Protein AF-A0A6A4A7E2-F1 (afdb_monomer)

pLDDT: mean 86.27, std 14.68, range [27.61, 97.75]

Sequence (362 aa):
METPNEFFEDKDADGKIDVCGDICITIGLENLSDIEQSHVEHKVGKWISFNVNNPSGRYQLNMANSIDRRILMRILEVNKVERKMRQQLKLMDTSQYGLVAQPLQGGFRNMRLNHLPIMMGANWQFPRLGILEFDFVMTRRPYTICTALNDSAFEQFLKEFKQLQVTSEMKLVGLRSISTLYYFTCSQTQRIMEHFGTFERDPATGCLFRGEAFIVLFSRIVDEWNLSETLSLLDLTTKTQVLDRLGVLNCFHPLQQIESYRQLQLSAFDQRQMILILVKLAASGKAELTNAQLNGDVIESDVWKAWISDDKLPAQGVLSCSMRAIHGMQSEAQLPATSVRKKLIQSLLFKLEDKAHEQPLL

Solvent-accessible surface area (backbone atoms only — not comparable to full-atom values): 20410 Å² total; per-residue (Å²): 132,85,76,84,87,74,79,56,81,62,88,81,72,77,88,71,89,53,54,54,57,55,27,43,63,55,68,62,46,90,88,48,53,76,68,53,42,52,49,46,46,71,74,51,40,73,57,63,60,55,30,86,92,57,61,33,44,80,46,79,30,48,29,70,40,70,63,43,43,47,52,53,51,53,51,52,52,51,40,52,52,53,46,52,50,38,58,75,67,62,37,58,84,66,19,49,64,33,56,89,70,20,66,66,34,48,42,48,30,82,37,21,50,69,85,40,79,58,71,39,31,94,80,57,70,89,67,65,60,56,40,42,32,31,21,31,31,65,71,52,42,42,34,72,76,58,58,43,60,51,71,71,58,42,53,52,46,52,51,38,61,64,65,54,94,64,54,72,69,54,50,52,39,28,48,40,61,51,42,81,58,53,36,30,39,41,70,56,48,44,59,57,25,65,72,38,56,96,79,41,51,40,88,89,78,66,43,37,44,32,45,52,48,47,50,51,42,58,45,27,33,64,47,59,67,42,41,61,63,50,48,62,75,43,56,70,69,45,37,49,52,45,33,66,47,58,27,60,47,69,63,57,41,70,61,52,54,69,51,75,50,70,71,38,41,28,70,30,37,20,46,41,52,42,50,42,51,53,39,52,35,32,77,66,69,50,26,46,77,42,78,36,23,51,75,79,44,77,54,59,71,73,64,57,66,58,26,81,46,77,91,59,37,70,66,61,57,35,35,28,33,30,45,36,39,72,63,92,59,94,52,74,86,79,50,55,92,86,32,69,48,51,53,43,43,68,27,61,56,48,61,45,70,50,71,86,76,56,78,81,87,127

Organism: NCBI:txid53985

Structure (mmCIF, N/CA/C/O backbone):
data_AF-A0A6A4A7E2-F1
#
_entry.id   AF-A0A6A4A7E2-F1
#
loop_
_atom_site.group_PDB
_atom_site.id
_atom_site.type_symbol
_atom_site.label_atom_id
_atom_site.label_alt_id
_atom_site.label_comp_id
_atom_site.label_asym_id
_atom_site.label_entity_id
_atom_site.label_seq_id
_atom_site.pdbx_PDB_ins_code
_atom_site.Cartn_x
_atom_site.Cartn_y
_atom_site.Cartn_z
_atom_site.occupancy
_atom_site.B_iso_or_equiv
_atom_site.auth_seq_id
_atom_site.auth_comp_id
_atom_site.auth_asym_id
_atom_site.auth_atom_id
_atom_site.pdbx_PDB_model_num
ATOM 1 N N . MET A 1 1 ? -10.585 30.655 -12.704 1.00 36.31 1 MET A N 1
ATOM 2 C CA . MET A 1 1 ? -10.992 29.319 -12.234 1.00 36.31 1 MET A CA 1
ATOM 3 C C . MET A 1 1 ? -11.038 29.420 -10.733 1.00 36.31 1 MET A C 1
ATOM 5 O O . MET A 1 1 ? -10.004 29.701 -10.140 1.00 36.31 1 MET A O 1
ATOM 9 N N . GLU A 1 2 ? -12.236 29.368 -10.167 1.00 27.61 2 GLU A N 1
ATOM 10 C CA . GLU A 1 2 ? -12.434 29.408 -8.720 1.00 27.61 2 GLU A CA 1
ATOM 11 C C . GLU A 1 2 ? -11.792 28.160 -8.104 1.00 27.61 2 GLU A C 1
ATOM 13 O O . GLU A 1 2 ? -11.976 27.047 -8.596 1.00 27.61 2 GLU A O 1
ATOM 18 N N . THR A 1 3 ? -10.963 28.367 -7.085 1.00 27.81 3 THR A N 1
ATOM 19 C CA . THR A 1 3 ? -10.424 27.311 -6.225 1.00 27.81 3 THR A CA 1
ATOM 20 C C . THR A 1 3 ? -11.587 26.546 -5.591 1.00 27.81 3 THR A C 1
ATOM 22 O O . THR A 1 3 ? -12.482 27.201 -5.054 1.00 27.81 3 THR A O 1
ATOM 25 N N . PRO A 1 4 ? -11.612 25.200 -5.626 1.00 34.66 4 PRO A N 1
ATOM 26 C CA . PRO A 1 4 ? -12.643 24.440 -4.931 1.00 34.66 4 PRO A CA 1
ATOM 27 C C . PRO A 1 4 ? -12.586 24.781 -3.438 1.00 34.66 4 PRO A C 1
ATOM 29 O O . PRO A 1 4 ? -11.530 24.677 -2.818 1.00 34.66 4 PRO A O 1
ATOM 32 N N . ASN A 1 5 ? -13.710 25.235 -2.888 1.00 35.78 5 ASN A N 1
ATOM 33 C CA . ASN A 1 5 ? -13.828 25.761 -1.525 1.00 35.78 5 ASN A CA 1
ATOM 34 C C . ASN A 1 5 ? -14.033 24.675 -0.454 1.00 35.78 5 ASN A C 1
ATOM 36 O O . ASN A 1 5 ? -14.318 25.003 0.693 1.00 35.78 5 ASN A O 1
ATOM 40 N N . GLU A 1 6 ? -13.894 23.395 -0.789 1.00 37.47 6 GLU A N 1
ATOM 41 C CA . GLU A 1 6 ? -14.074 22.309 0.179 1.00 37.47 6 GLU A CA 1
ATOM 42 C C . GLU A 1 6 ? -12.711 21.749 0.588 1.00 37.47 6 GLU A C 1
ATOM 44 O O . GLU A 1 6 ? -12.159 20.844 -0.035 1.00 37.47 6 GLU A O 1
ATOM 49 N N . PHE A 1 7 ? -12.147 22.369 1.628 1.00 48.81 7 PHE A N 1
ATOM 50 C CA . PHE A 1 7 ? -10.837 22.038 2.188 1.00 48.81 7 PHE A CA 1
ATOM 51 C C . PHE A 1 7 ? -10.871 20.766 3.054 1.00 48.81 7 PHE A C 1
ATOM 53 O O . PHE A 1 7 ? -9.900 20.017 3.035 1.00 48.81 7 PHE A O 1
ATOM 60 N N . PHE A 1 8 ? -11.977 20.499 3.762 1.00 48.47 8 PHE A N 1
ATOM 61 C CA . PHE A 1 8 ? -12.241 19.308 4.588 1.00 48.47 8 PHE A CA 1
ATOM 62 C C . PHE A 1 8 ? -13.760 19.075 4.671 1.00 48.47 8 PHE A C 1
ATOM 64 O O . PHE A 1 8 ? -14.532 20.005 4.445 1.00 48.47 8 PHE A O 1
ATOM 71 N N . GLU A 1 9 ? -14.202 17.849 4.977 1.00 41.75 9 GLU A N 1
ATOM 72 C CA . GLU A 1 9 ? -15.615 17.561 5.281 1.00 41.75 9 GLU A CA 1
ATOM 73 C C . GLU A 1 9 ? -15.891 18.053 6.713 1.00 41.75 9 GLU A C 1
ATOM 75 O O . GLU A 1 9 ? -15.855 17.289 7.675 1.00 41.75 9 GLU A O 1
ATOM 80 N N . ASP A 1 10 ? -16.044 19.372 6.839 1.00 45.28 10 ASP A N 1
ATOM 81 C CA . ASP A 1 10 ? -16.339 20.072 8.085 1.00 45.28 10 ASP A CA 1
ATOM 82 C C . ASP A 1 10 ? -17.765 19.716 8.536 1.00 45.28 10 ASP A C 1
ATOM 84 O O . ASP A 1 10 ? -18.756 20.135 7.932 1.00 45.28 10 ASP A O 1
ATOM 88 N N . LYS A 1 11 ? -17.870 18.852 9.553 1.00 41.56 11 LYS A N 1
ATOM 89 C CA . LYS A 1 11 ? -19.155 18.309 10.015 1.00 41.56 11 LYS A CA 1
ATOM 90 C C . LYS A 1 11 ? -20.025 19.345 10.724 1.00 41.56 11 LYS A C 1
ATOM 92 O O . LYS A 1 11 ? -21.236 19.126 10.788 1.00 41.56 11 LYS A O 1
ATOM 97 N N . ASP A 1 12 ? -19.448 20.422 11.254 1.00 44.16 12 ASP A N 1
ATOM 98 C CA . ASP A 1 12 ? -20.178 21.466 11.984 1.00 44.16 12 ASP A CA 1
ATOM 99 C C . ASP A 1 12 ? -20.050 22.871 11.365 1.00 44.16 12 ASP A C 1
ATOM 101 O O . ASP A 1 12 ? -20.728 23.798 11.817 1.00 44.16 12 ASP A O 1
ATOM 105 N N . ALA A 1 13 ? -19.304 22.994 10.262 1.00 45.91 13 ALA A N 1
ATOM 106 C CA . ALA A 1 13 ? -19.104 24.217 9.486 1.00 45.91 13 ALA A CA 1
ATOM 107 C C . ALA A 1 13 ? -18.419 25.345 10.283 1.00 45.91 13 ALA A C 1
ATOM 109 O O . ALA A 1 13 ? -18.571 26.524 9.941 1.00 45.91 13 ALA A O 1
ATOM 110 N N . ASP A 1 14 ? -17.699 25.010 11.360 1.00 55.16 14 ASP A N 1
ATOM 111 C CA . ASP A 1 14 ? -17.043 25.984 12.232 1.00 55.16 14 ASP A CA 1
ATOM 112 C C . ASP A 1 14 ? -15.591 26.304 11.813 1.00 55.16 14 ASP A C 1
ATOM 114 O O . ASP A 1 14 ? -14.978 27.249 12.332 1.00 55.16 14 ASP A O 1
ATOM 118 N N . GLY A 1 15 ? -15.064 25.569 10.829 1.00 55.88 15 GLY A N 1
ATOM 119 C CA . GLY A 1 15 ? -13.734 25.733 10.257 1.00 55.88 15 GLY A CA 1
ATOM 120 C C . GLY A 1 15 ? -12.589 25.323 11.185 1.00 55.88 15 GLY A C 1
ATOM 121 O O . GLY A 1 15 ? -11.435 25.665 10.893 1.00 55.88 15 GLY A O 1
ATOM 122 N N . LYS A 1 16 ? -12.865 24.639 12.302 1.00 60.16 16 LYS A N 1
ATOM 123 C CA . LYS A 1 16 ? -11.852 24.182 13.255 1.00 60.16 16 LYS A CA 1
ATOM 124 C C . LYS A 1 16 ? -11.588 22.692 13.113 1.00 60.16 16 LYS A C 1
ATOM 126 O O . LYS A 1 16 ? -12.441 21.876 12.798 1.00 60.16 16 LYS A O 1
ATOM 131 N N . ILE A 1 17 ? -10.333 22.352 13.360 1.00 66.44 17 ILE A N 1
ATOM 132 C CA . ILE A 1 17 ? -9.898 20.974 13.530 1.00 66.44 17 ILE A CA 1
ATOM 133 C C . ILE A 1 17 ? -10.084 20.646 15.009 1.00 66.44 17 ILE A C 1
ATOM 135 O O . ILE A 1 17 ? -9.535 21.366 15.839 1.00 66.44 17 ILE A O 1
ATOM 139 N N . ASP A 1 18 ? -10.843 19.594 15.310 1.00 68.69 18 ASP A N 1
ATOM 140 C CA . ASP A 1 18 ? -10.983 19.024 16.654 1.00 68.69 18 ASP A CA 1
ATOM 141 C C . ASP A 1 18 ? -10.620 17.533 16.616 1.00 68.69 18 ASP A C 1
ATOM 143 O O . ASP A 1 18 ? -11.460 16.640 16.707 1.00 68.69 18 ASP A O 1
ATO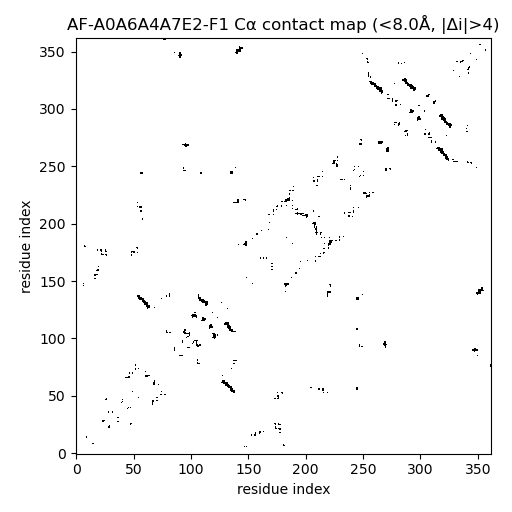M 147 N N . VAL A 1 19 ? -9.328 17.249 16.447 1.00 69.81 19 VAL A N 1
ATOM 148 C CA . VAL A 1 19 ? -8.773 15.887 16.445 1.00 69.81 19 VAL A CA 1
ATOM 149 C C . VAL A 1 19 ? -9.066 15.187 17.761 1.00 69.81 19 VAL A C 1
ATOM 151 O O . VAL A 1 19 ? -9.341 13.988 17.763 1.00 69.81 19 VAL A O 1
ATOM 154 N N . CYS A 1 20 ? -8.975 15.913 18.877 1.00 60.62 20 CYS A N 1
ATOM 155 C CA . CYS A 1 20 ? -9.269 15.362 20.192 1.00 60.62 20 CYS A CA 1
ATOM 156 C C . CYS A 1 20 ? -10.731 14.929 20.275 1.00 60.62 20 CYS A C 1
ATOM 158 O O . CYS A 1 20 ? -10.979 13.759 20.542 1.00 60.62 20 CYS A O 1
ATOM 160 N N . GLY A 1 21 ? -11.680 15.815 19.975 1.00 56.66 21 GLY A N 1
ATOM 161 C CA . GLY A 1 21 ? -13.102 15.489 19.948 1.00 56.66 21 GLY A CA 1
ATOM 162 C C . GLY A 1 21 ? -13.431 14.384 18.949 1.00 56.66 21 GLY A C 1
ATOM 163 O O . GLY A 1 21 ? -14.075 13.407 19.322 1.00 56.66 21 GLY A O 1
ATOM 164 N N . ASP A 1 22 ? -12.924 14.455 17.717 1.00 64.75 22 ASP A N 1
ATOM 165 C CA . ASP A 1 22 ? -13.156 13.439 16.685 1.00 64.75 22 ASP A CA 1
ATOM 166 C C . ASP A 1 22 ? -12.670 12.051 17.129 1.00 64.75 22 ASP A C 1
ATOM 168 O O . ASP A 1 22 ? -13.374 11.044 16.976 1.00 64.75 22 ASP A O 1
ATOM 172 N N . ILE A 1 23 ? -11.463 11.978 17.701 1.00 62.75 23 ILE A N 1
ATOM 173 C CA . ILE A 1 23 ? -10.889 10.726 18.197 1.00 62.75 23 ILE A CA 1
ATOM 174 C C . ILE A 1 23 ? -11.638 10.255 19.436 1.00 62.75 23 ILE A C 1
ATOM 176 O O . ILE A 1 23 ? -11.975 9.079 19.510 1.00 62.75 23 ILE A O 1
ATOM 180 N N . CYS A 1 24 ? -11.943 11.130 20.385 1.00 58.31 24 CYS A N 1
ATOM 181 C CA . CYS A 1 24 ? -12.582 10.759 21.641 1.00 58.31 24 CYS A CA 1
ATOM 182 C C . CYS A 1 24 ? -14.049 10.357 21.468 1.00 58.31 24 CYS A C 1
ATOM 184 O O . CYS A 1 24 ? -14.486 9.389 22.091 1.00 58.31 24 CYS A O 1
ATOM 186 N N . ILE A 1 25 ? -14.784 11.004 20.559 1.00 55.91 25 ILE A N 1
ATOM 187 C CA . ILE A 1 25 ? -16.126 10.586 20.133 1.00 55.91 25 ILE A CA 1
ATOM 188 C C . ILE A 1 25 ? -16.056 9.221 19.449 1.00 55.91 25 ILE A C 1
ATOM 190 O O . ILE A 1 25 ? -16.883 8.354 19.730 1.00 55.91 25 ILE A O 1
ATOM 194 N N . THR A 1 26 ? -15.070 9.003 18.571 1.00 56.75 26 THR A N 1
ATOM 195 C CA . THR A 1 26 ? -14.990 7.741 17.822 1.00 56.75 26 THR A CA 1
ATOM 196 C C . THR A 1 26 ? -14.454 6.580 18.663 1.00 56.75 26 THR A C 1
ATOM 198 O O . THR A 1 26 ? -14.861 5.439 18.463 1.00 56.75 26 THR A O 1
ATOM 201 N N . ILE A 1 27 ? -13.567 6.854 19.619 1.00 60.22 27 ILE A N 1
ATOM 202 C CA . ILE A 1 27 ? -13.060 5.866 20.576 1.00 60.22 27 ILE A CA 1
ATOM 203 C C . ILE A 1 27 ? -14.083 5.640 21.699 1.00 60.22 27 ILE A C 1
ATOM 205 O O . ILE A 1 27 ? -14.169 4.531 22.208 1.00 60.22 27 ILE A O 1
ATOM 209 N N . GLY A 1 28 ? -14.943 6.615 22.006 1.00 54.03 28 GLY A N 1
ATOM 210 C CA . GLY A 1 28 ? -16.162 6.427 22.796 1.00 54.03 28 GLY A CA 1
ATOM 211 C C . GLY A 1 28 ? -15.953 6.207 24.296 1.00 54.03 28 GLY A C 1
ATOM 212 O O . GLY A 1 28 ? -16.839 5.649 24.939 1.00 54.03 28 GLY A O 1
ATOM 213 N N . LEU A 1 29 ? -14.812 6.612 24.869 1.00 52.81 29 LEU A N 1
ATOM 214 C CA . LEU A 1 29 ? -14.444 6.229 26.243 1.00 52.81 29 LEU A CA 1
ATOM 215 C C . LEU A 1 29 ? -14.349 7.382 27.252 1.00 52.81 29 LEU A C 1
ATOM 217 O O . LEU A 1 29 ? -14.290 7.109 28.445 1.00 52.81 29 LEU A O 1
ATOM 221 N N . GLU A 1 30 ? -14.386 8.654 26.848 1.00 45.84 30 GLU A N 1
ATOM 222 C CA . GLU A 1 30 ? -14.070 9.753 27.787 1.00 45.84 30 GLU A CA 1
ATOM 223 C C . GLU A 1 30 ? -15.051 9.914 28.961 1.00 45.84 30 GLU A C 1
ATOM 225 O O . GLU A 1 30 ? -14.671 10.462 29.991 1.00 45.84 30 GLU A O 1
ATOM 230 N N . ASN A 1 31 ? -16.281 9.400 28.847 1.00 54.28 31 ASN A N 1
ATOM 231 C CA . ASN A 1 31 ? -17.311 9.523 29.889 1.00 54.28 31 ASN A CA 1
ATOM 232 C C . ASN A 1 31 ? -17.805 8.182 30.448 1.00 54.28 31 ASN A C 1
ATOM 234 O O . ASN A 1 31 ? -18.751 8.162 31.234 1.00 54.28 31 ASN A O 1
ATOM 238 N N . LEU A 1 32 ? -17.209 7.064 30.029 1.00 58.12 32 LEU A N 1
ATOM 239 C CA . LEU A 1 32 ? -17.588 5.740 30.514 1.00 58.12 32 LEU A CA 1
ATOM 240 C C . LEU A 1 32 ? -16.660 5.326 31.655 1.00 58.12 32 LEU A C 1
ATOM 242 O O . LEU A 1 32 ? -15.444 5.482 31.552 1.00 58.12 32 LEU A O 1
ATOM 246 N N . SER A 1 33 ? -17.226 4.760 32.720 1.00 61.69 33 SER A N 1
ATOM 247 C CA . SER A 1 33 ? -16.435 4.084 33.752 1.00 61.69 33 SER A CA 1
ATOM 248 C C . SER A 1 33 ? -15.706 2.867 33.171 1.00 61.69 33 SER A C 1
ATOM 250 O O . SER A 1 33 ? -16.177 2.275 32.202 1.00 61.69 33 SER A O 1
ATOM 252 N N . ASP A 1 34 ? -14.610 2.424 33.794 1.00 54.12 34 ASP A N 1
ATOM 253 C CA . ASP A 1 34 ? -13.833 1.249 33.349 1.00 54.12 34 ASP A CA 1
ATOM 254 C C . ASP A 1 34 ? -14.709 0.000 33.104 1.00 54.12 34 ASP A C 1
ATOM 256 O O . ASP A 1 34 ? -14.454 -0.804 32.207 1.00 54.12 34 ASP A O 1
ATOM 260 N N . ILE A 1 35 ? -15.789 -0.152 33.879 1.00 61.38 35 ILE A N 1
ATOM 261 C CA . ILE A 1 35 ? -16.753 -1.254 33.755 1.00 61.38 35 ILE A CA 1
ATOM 262 C C . ILE A 1 35 ? -17.612 -1.104 32.493 1.00 61.38 35 ILE A C 1
ATOM 264 O O . ILE A 1 35 ? -17.866 -2.085 31.793 1.00 61.38 35 ILE A O 1
ATOM 268 N N . GLU A 1 36 ? -18.067 0.108 32.186 1.00 59.22 36 GLU A N 1
ATOM 269 C CA . GLU A 1 36 ? -18.865 0.399 30.993 1.00 59.22 36 GLU A CA 1
ATOM 270 C C . GLU A 1 36 ? -18.011 0.357 29.727 1.00 59.22 36 GLU A C 1
ATOM 272 O O . GLU A 1 36 ? -18.458 -0.201 28.726 1.00 59.22 36 GLU A O 1
ATOM 277 N N . GLN A 1 37 ? -16.773 0.854 29.793 1.00 57.59 37 GLN A N 1
ATOM 278 C CA . GLN A 1 37 ? -15.776 0.696 28.736 1.00 57.59 37 GLN A CA 1
ATOM 279 C C . GLN A 1 37 ? -15.550 -0.786 28.445 1.00 57.59 37 GLN A C 1
ATOM 281 O O . GLN A 1 37 ? -15.751 -1.223 27.316 1.00 57.59 37 GLN A O 1
ATOM 286 N N . SER A 1 38 ? -15.279 -1.594 29.475 1.00 51.59 38 SER A N 1
ATOM 287 C CA . SER A 1 38 ? -15.114 -3.042 29.327 1.00 51.59 38 SER A CA 1
ATOM 288 C C . SER A 1 38 ? -16.376 -3.721 28.775 1.00 51.59 38 SER A C 1
ATOM 290 O O . SER A 1 38 ? -16.291 -4.629 27.950 1.00 51.59 38 SER A O 1
ATOM 292 N N . HIS A 1 39 ? -17.573 -3.264 29.159 1.00 59.22 39 HIS A N 1
ATOM 293 C CA . HIS A 1 39 ? -18.835 -3.785 28.630 1.00 59.22 39 HIS A CA 1
ATOM 294 C C . HIS A 1 39 ? -19.048 -3.441 27.147 1.00 59.22 39 HIS A C 1
ATOM 296 O O . HIS A 1 39 ? -19.522 -4.282 26.376 1.00 59.22 39 HIS A O 1
ATOM 302 N N . VAL A 1 40 ? -18.704 -2.218 26.741 1.00 60.12 40 VAL A N 1
ATOM 303 C CA . VAL A 1 40 ? -18.767 -1.735 25.356 1.00 60.12 40 VAL A CA 1
ATOM 304 C C . VAL A 1 40 ? -17.703 -2.426 24.502 1.00 60.12 40 VAL A C 1
ATOM 306 O O . VAL A 1 40 ? -18.028 -2.956 23.443 1.00 60.12 40 VAL A O 1
ATOM 309 N N . GLU A 1 41 ? -16.473 -2.558 24.983 1.00 58.06 41 GLU A N 1
ATOM 310 C CA . GLU A 1 41 ? -15.424 -3.354 24.340 1.00 58.06 41 GLU A CA 1
ATOM 311 C C . GLU A 1 41 ? -15.828 -4.829 24.215 1.00 58.06 41 GLU A C 1
ATOM 313 O O . GLU A 1 41 ? -15.620 -5.449 23.176 1.00 58.06 41 GLU A O 1
ATOM 318 N N . HIS A 1 42 ? -16.499 -5.401 25.215 1.00 57.97 42 HIS A N 1
ATOM 319 C CA . HIS A 1 42 ? -16.976 -6.782 25.148 1.00 57.97 42 HIS A CA 1
ATOM 320 C C . HIS A 1 42 ? -18.147 -6.966 24.161 1.00 57.97 42 HIS A C 1
ATOM 322 O O . HIS A 1 42 ? -18.278 -8.026 23.542 1.00 57.97 42 HIS A O 1
ATOM 328 N N . LYS A 1 43 ? -19.026 -5.965 24.001 1.00 58.41 43 LYS A N 1
ATOM 329 C CA . LYS A 1 43 ? -20.197 -6.041 23.102 1.00 58.41 43 LYS A CA 1
ATOM 330 C C . LYS A 1 43 ? -19.916 -5.608 21.665 1.00 58.41 43 LYS A C 1
ATOM 332 O O . LYS A 1 43 ? -20.471 -6.199 20.740 1.00 58.41 43 LYS A O 1
ATOM 337 N N . VAL A 1 44 ? -19.116 -4.565 21.484 1.00 58.59 44 VAL A N 1
ATOM 338 C CA . VAL A 1 44 ? -18.879 -3.881 20.205 1.00 58.59 44 VAL A CA 1
ATOM 339 C C . VAL A 1 44 ? -17.455 -4.171 19.701 1.00 58.59 44 VAL A C 1
ATOM 341 O O . VAL A 1 44 ? -17.249 -4.317 18.498 1.00 58.59 44 VAL A O 1
ATOM 344 N N . GLY A 1 45 ? -16.494 -4.398 20.603 1.00 66.75 45 GLY A N 1
ATOM 345 C CA . GLY A 1 45 ? -15.169 -4.957 20.310 1.00 66.75 45 GLY A CA 1
ATOM 346 C C . GLY A 1 45 ? -14.441 -4.281 19.156 1.00 66.75 45 GLY A C 1
ATOM 347 O O . GLY A 1 45 ? -14.421 -3.058 19.035 1.00 66.75 45 GLY A O 1
ATOM 348 N N . LYS A 1 46 ? -13.878 -5.098 18.259 1.00 70.69 46 LYS A N 1
ATOM 349 C CA . LYS A 1 46 ? -13.132 -4.647 17.069 1.00 70.69 46 LYS A CA 1
ATOM 350 C C . LYS A 1 46 ? -13.939 -3.759 16.118 1.00 70.69 46 LYS A C 1
ATOM 352 O O . LYS A 1 46 ? -13.361 -3.178 15.209 1.00 70.69 46 LYS A O 1
ATOM 357 N N . TRP A 1 47 ? -15.259 -3.667 16.280 1.00 72.56 47 TRP A N 1
ATOM 358 C CA . TRP A 1 47 ? -16.078 -2.781 15.458 1.00 72.56 47 TRP A CA 1
ATOM 359 C C . TRP A 1 47 ? -15.797 -1.304 15.741 1.00 72.56 47 TRP A C 1
ATOM 361 O O . TRP A 1 47 ? -15.856 -0.505 14.816 1.00 72.56 47 TRP A O 1
ATOM 371 N N . ILE A 1 48 ? -15.448 -0.944 16.982 1.00 67.62 48 ILE A N 1
ATOM 372 C CA . ILE A 1 48 ? -15.153 0.450 17.363 1.00 67.62 48 ILE A CA 1
ATOM 373 C C . ILE A 1 48 ? -13.918 0.967 16.615 1.00 67.62 48 ILE A C 1
ATOM 375 O O . ILE A 1 48 ? -13.884 2.108 16.170 1.00 67.62 48 ILE A O 1
ATOM 379 N N . SER A 1 49 ? -12.916 0.108 16.422 1.00 69.81 49 SER A N 1
ATOM 380 C CA . SER A 1 49 ? -11.682 0.448 15.710 1.00 69.81 49 SER A CA 1
ATOM 381 C C . SER A 1 49 ? -11.748 0.201 14.197 1.00 69.81 49 SER A C 1
ATOM 383 O O . SER A 1 49 ? -10.780 0.484 13.483 1.00 69.81 49 SER A O 1
ATOM 385 N N . PHE A 1 50 ? -12.867 -0.328 13.687 1.00 81.62 50 PHE A N 1
ATOM 386 C CA . PHE A 1 50 ? -13.040 -0.638 12.272 1.00 81.62 50 PHE A CA 1
ATOM 387 C C . PHE A 1 50 ? -13.581 0.567 11.499 1.00 81.62 50 PHE A C 1
ATOM 389 O O . PHE A 1 50 ? -14.753 0.925 11.602 1.00 81.62 50 PHE A O 1
ATOM 396 N N . ASN A 1 51 ? -12.740 1.140 10.638 1.00 86.56 51 ASN A N 1
ATOM 397 C CA . ASN A 1 51 ? -13.157 2.152 9.676 1.00 86.56 51 ASN A CA 1
ATOM 398 C C . ASN A 1 51 ? -13.422 1.500 8.311 1.00 86.56 51 ASN A C 1
ATOM 400 O O . ASN A 1 51 ? -12.493 1.167 7.579 1.00 86.56 51 ASN A O 1
ATOM 404 N N . VAL A 1 52 ? -14.696 1.340 7.942 1.00 87.31 52 VAL A N 1
ATOM 405 C CA . VAL A 1 52 ? -15.085 0.748 6.647 1.00 87.31 52 VAL A CA 1
ATOM 406 C C . VAL A 1 52 ? -14.636 1.582 5.441 1.00 87.31 52 VAL A C 1
ATOM 408 O O . VAL A 1 52 ? -14.396 1.026 4.373 1.00 87.31 52 VAL A O 1
ATOM 411 N N . ASN A 1 53 ? -14.488 2.896 5.620 1.00 86.19 53 ASN A N 1
ATOM 412 C CA . ASN A 1 53 ? -14.072 3.832 4.576 1.00 86.19 53 ASN A CA 1
ATOM 413 C C . ASN A 1 53 ? -12.541 3.934 4.461 1.00 86.19 53 ASN A C 1
ATOM 415 O O . ASN A 1 53 ? -12.031 4.463 3.477 1.00 86.19 53 ASN A O 1
ATOM 419 N N . ASN A 1 54 ? -11.803 3.404 5.441 1.00 90.12 54 ASN A N 1
ATOM 420 C CA . ASN A 1 54 ? -10.367 3.167 5.343 1.00 90.12 54 ASN A CA 1
ATOM 421 C C . ASN A 1 54 ? -9.986 1.831 6.007 1.00 90.12 54 ASN A C 1
ATOM 423 O O . ASN A 1 54 ? -9.405 1.809 7.096 1.00 90.12 54 ASN A O 1
ATOM 427 N N . PRO A 1 55 ? -10.306 0.697 5.359 1.00 93.12 55 PRO A N 1
ATOM 428 C CA . PRO A 1 55 ? -10.119 -0.624 5.942 1.00 93.12 55 PRO A CA 1
ATOM 429 C C . PRO A 1 55 ? -8.681 -1.143 5.788 1.00 93.12 55 PRO A C 1
ATOM 431 O O . PRO A 1 55 ? -8.443 -2.323 6.035 1.00 93.12 55 PRO A O 1
ATOM 434 N N . SER A 1 56 ? -7.718 -0.322 5.357 1.00 94.19 56 SER A N 1
ATOM 435 C CA . SER A 1 56 ? -6.331 -0.765 5.193 1.00 94.19 56 SER A CA 1
ATOM 436 C C . SER A 1 56 ? -5.707 -1.147 6.539 1.00 94.19 56 SER A C 1
ATOM 438 O O . SER A 1 56 ? -5.740 -0.374 7.500 1.00 94.19 56 SER A O 1
ATOM 440 N N . GLY A 1 57 ? -5.119 -2.340 6.620 1.00 92.50 57 GLY A N 1
ATOM 441 C CA . GLY A 1 57 ? -4.506 -2.830 7.853 1.00 92.50 57 GLY A CA 1
ATOM 442 C C . GLY A 1 57 ? -4.463 -4.349 7.975 1.00 92.50 57 GLY A C 1
ATOM 443 O O . GLY A 1 57 ? -4.857 -5.082 7.067 1.00 92.50 57 GLY A O 1
ATOM 444 N N . ARG A 1 58 ? -3.966 -4.810 9.129 1.00 92.50 58 ARG A N 1
ATOM 445 C CA . ARG A 1 58 ? -3.932 -6.228 9.503 1.00 92.50 58 ARG A CA 1
ATOM 446 C C . ARG A 1 58 ? -5.218 -6.588 10.235 1.00 92.50 58 ARG A C 1
ATOM 448 O O . ARG A 1 58 ? -5.661 -5.855 11.113 1.00 92.50 58 ARG A O 1
ATOM 455 N N . TYR A 1 59 ? -5.757 -7.758 9.924 1.00 92.62 59 TYR A N 1
ATOM 456 C CA . TYR A 1 59 ? -6.926 -8.326 10.574 1.00 92.62 59 TYR A CA 1
ATOM 457 C C . TYR A 1 59 ? -6.612 -9.725 11.087 1.00 92.62 59 TYR A C 1
ATOM 459 O O . TYR A 1 59 ? -6.017 -10.542 10.388 1.00 92.62 59 TYR A O 1
ATOM 467 N N . GLN A 1 60 ? -7.065 -10.002 12.306 1.00 92.81 60 GLN A N 1
ATOM 468 C CA . GLN A 1 60 ? -7.107 -11.332 12.903 1.00 92.81 60 GLN A CA 1
ATOM 469 C C . GLN A 1 60 ? -8.517 -11.531 13.452 1.00 92.81 60 GLN A C 1
ATOM 471 O O . GLN A 1 60 ? -8.862 -11.006 14.508 1.00 92.81 60 GLN A O 1
ATOM 476 N N . LEU A 1 61 ? -9.362 -12.228 12.701 1.00 92.38 61 LEU A N 1
ATOM 477 C CA . LEU A 1 61 ? -10.795 -12.349 12.946 1.00 92.38 61 LEU A CA 1
ATOM 478 C C . LEU A 1 61 ? -11.125 -13.746 13.469 1.00 92.38 61 LEU A C 1
ATOM 480 O O . LEU A 1 61 ? -10.826 -14.752 12.827 1.00 92.38 61 LEU A O 1
ATOM 484 N N . ASN A 1 62 ? -11.764 -13.816 14.632 1.00 92.12 62 ASN A N 1
ATOM 485 C CA . ASN A 1 62 ? -12.338 -15.048 15.142 1.00 92.12 62 ASN A CA 1
ATOM 486 C C . ASN A 1 62 ? -13.678 -15.290 14.447 1.00 92.12 62 ASN A C 1
ATOM 488 O O . ASN A 1 62 ? -14.688 -14.666 14.767 1.00 92.12 62 ASN A O 1
ATOM 492 N N . MET A 1 63 ? -13.706 -16.247 13.527 1.00 93.94 63 MET A N 1
ATOM 493 C CA . MET A 1 63 ? -14.873 -16.501 12.687 1.00 93.94 63 MET A CA 1
ATOM 494 C C . MET A 1 63 ? -16.071 -17.069 13.459 1.00 93.94 63 MET A C 1
ATOM 496 O O . MET A 1 63 ? -17.190 -17.031 12.941 1.00 93.94 63 MET A O 1
ATOM 500 N N . ALA A 1 64 ? -15.881 -17.522 14.706 1.00 91.75 64 ALA A N 1
ATOM 501 C CA . ALA A 1 64 ? -16.977 -17.878 15.606 1.00 91.75 64 ALA A CA 1
ATOM 502 C C . ALA A 1 64 ? -17.729 -16.642 16.148 1.00 91.75 64 ALA A C 1
ATOM 504 O O . ALA A 1 64 ? -18.922 -16.737 16.451 1.00 91.75 64 ALA A O 1
ATOM 505 N N . ASN A 1 65 ? -17.093 -15.466 16.186 1.00 86.69 65 ASN A N 1
ATOM 506 C CA . ASN A 1 65 ? -17.692 -14.208 16.634 1.00 86.69 65 ASN A CA 1
ATOM 507 C C . ASN A 1 65 ? -18.487 -13.524 15.497 1.00 86.69 65 ASN A C 1
ATOM 509 O O . ASN A 1 65 ? -18.025 -13.417 14.362 1.00 86.69 65 ASN A O 1
ATOM 513 N N . SER A 1 66 ? -19.711 -13.064 15.780 1.00 88.44 66 SER A N 1
ATOM 514 C CA . SER A 1 66 ? -20.583 -12.419 14.785 1.00 88.44 66 SER A CA 1
ATOM 515 C C . SER A 1 66 ? -20.106 -11.045 14.317 1.00 88.44 66 SER A C 1
ATOM 517 O O . SER A 1 66 ? -20.321 -10.713 13.152 1.00 88.44 66 SER A O 1
ATOM 519 N N . ILE A 1 67 ? -19.467 -10.264 15.188 1.00 85.56 67 ILE A N 1
ATOM 520 C CA . ILE A 1 67 ? -18.896 -8.953 14.859 1.00 85.56 67 ILE A CA 1
ATOM 521 C C . ILE A 1 67 ? -17.705 -9.126 13.920 1.00 85.56 67 ILE A C 1
ATOM 523 O O . ILE A 1 67 ? -17.669 -8.501 12.866 1.00 85.56 67 ILE A O 1
ATOM 527 N N . ASP A 1 68 ? -16.802 -10.057 14.221 1.00 88.06 68 ASP A N 1
ATOM 528 C CA . ASP A 1 68 ? -15.658 -10.362 13.355 1.00 88.06 68 ASP A CA 1
ATOM 529 C C . ASP A 1 68 ? -16.123 -10.838 11.965 1.00 88.06 68 ASP A C 1
ATOM 531 O O . ASP A 1 68 ? -15.613 -10.384 10.939 1.00 88.06 68 ASP A O 1
ATOM 535 N N . ARG A 1 69 ? -17.181 -11.664 11.898 1.00 92.31 69 ARG A N 1
ATOM 536 C CA . ARG A 1 69 ? -17.823 -12.007 10.615 1.00 92.31 69 ARG A CA 1
ATOM 537 C C . ARG A 1 69 ? -18.387 -10.781 9.895 1.00 92.31 69 ARG A C 1
ATOM 539 O O . ARG A 1 69 ? -18.278 -10.700 8.673 1.00 92.31 69 ARG A O 1
ATOM 546 N N . ARG A 1 70 ? -18.995 -9.837 10.619 1.00 90.25 70 ARG A N 1
ATOM 547 C CA . ARG A 1 70 ? -19.546 -8.602 10.040 1.00 90.25 70 ARG A CA 1
ATOM 548 C C . ARG A 1 70 ? -18.442 -7.700 9.482 1.00 90.25 70 ARG A C 1
ATOM 550 O O . ARG A 1 70 ? -18.632 -7.164 8.393 1.00 90.25 70 ARG A O 1
ATOM 557 N N . ILE A 1 71 ? -17.304 -7.586 10.169 1.00 90.31 71 ILE A N 1
ATOM 558 C CA . ILE A 1 71 ? -16.113 -6.869 9.682 1.00 90.31 71 ILE A CA 1
ATOM 559 C C . ILE A 1 71 ? -15.641 -7.486 8.363 1.00 90.31 71 ILE A C 1
ATOM 561 O O . ILE A 1 71 ? -15.529 -6.776 7.365 1.00 90.31 71 ILE A O 1
ATOM 565 N N . LEU A 1 72 ? -15.464 -8.814 8.312 1.00 94.25 72 LEU A N 1
ATOM 566 C CA . LEU A 1 72 ? -15.068 -9.496 7.076 1.00 94.25 72 LEU A CA 1
ATOM 567 C C . LEU A 1 72 ? -16.054 -9.231 5.930 1.00 94.25 72 LEU A C 1
ATOM 569 O O . LEU A 1 72 ? -15.625 -8.960 4.812 1.00 94.25 72 LEU A O 1
ATOM 573 N N . MET A 1 73 ? -17.363 -9.279 6.195 1.00 93.88 73 MET A N 1
ATOM 574 C CA . MET A 1 73 ? -18.383 -8.986 5.181 1.00 93.88 73 MET A CA 1
ATOM 575 C C . MET A 1 73 ? -18.247 -7.570 4.615 1.00 93.88 73 MET A C 1
ATOM 577 O O . MET A 1 73 ? -18.274 -7.409 3.397 1.00 93.88 73 MET A O 1
ATOM 581 N N . ARG A 1 74 ? -18.026 -6.561 5.468 1.00 93.88 74 ARG A N 1
ATOM 582 C CA . ARG A 1 74 ? -17.803 -5.181 5.010 1.00 93.88 74 ARG A CA 1
ATOM 583 C C . ARG A 1 74 ? -16.525 -5.048 4.177 1.00 93.88 74 ARG A C 1
ATOM 585 O O . ARG A 1 74 ? -16.545 -4.402 3.136 1.00 93.88 74 ARG A O 1
ATOM 592 N N . ILE A 1 75 ? -15.437 -5.714 4.564 1.00 95.12 75 ILE A N 1
ATOM 593 C CA . ILE A 1 75 ? -14.189 -5.705 3.780 1.00 95.12 75 ILE A CA 1
ATOM 594 C C . ILE A 1 75 ? -14.387 -6.395 2.420 1.00 95.12 75 ILE A C 1
ATOM 596 O O . ILE A 1 75 ? -13.908 -5.905 1.399 1.00 95.12 75 ILE A O 1
ATOM 600 N N . LEU A 1 76 ? -15.133 -7.504 2.366 1.00 94.75 76 LEU A N 1
ATOM 601 C CA . LEU A 1 76 ? -15.474 -8.179 1.108 1.00 94.75 76 LEU A CA 1
ATOM 602 C C . LEU A 1 76 ? -16.313 -7.289 0.179 1.00 94.75 76 LEU A C 1
ATOM 604 O O . LEU A 1 76 ? -16.099 -7.310 -1.035 1.00 94.75 76 LEU A O 1
ATOM 608 N N . GLU A 1 77 ? -17.244 -6.506 0.731 1.00 93.81 77 GLU A N 1
ATOM 609 C CA . GLU A 1 77 ? -18.030 -5.515 -0.015 1.00 93.81 77 GLU A CA 1
ATOM 610 C C . GLU A 1 77 ? -17.121 -4.438 -0.623 1.00 93.81 77 GLU A C 1
ATOM 612 O O . GLU A 1 77 ? -17.164 -4.231 -1.840 1.00 93.81 77 GLU A O 1
ATOM 617 N N . VAL A 1 78 ? -16.233 -3.837 0.180 1.00 93.25 78 VAL A N 1
ATOM 618 C CA . VAL A 1 78 ? -15.240 -2.853 -0.290 1.00 93.25 78 VAL A CA 1
ATOM 619 C C . VAL A 1 78 ? -14.357 -3.448 -1.390 1.00 93.25 78 VAL A C 1
ATOM 621 O O . VAL A 1 78 ? -14.246 -2.875 -2.475 1.00 93.25 78 VAL A O 1
ATOM 624 N N . ASN A 1 79 ? -13.801 -4.642 -1.164 1.00 95.00 79 ASN A N 1
ATOM 625 C CA . ASN A 1 79 ? -12.949 -5.332 -2.131 1.00 95.00 79 ASN A CA 1
ATOM 626 C C . ASN A 1 79 ? -13.674 -5.582 -3.460 1.00 95.00 79 ASN A C 1
ATOM 628 O O . ASN A 1 79 ? -13.108 -5.399 -4.536 1.00 95.00 79 ASN A O 1
ATOM 632 N N . LYS A 1 80 ? -14.945 -5.999 -3.409 1.00 93.38 80 LYS A N 1
ATOM 633 C CA . LYS A 1 80 ? -15.756 -6.227 -4.610 1.00 93.38 80 LYS A CA 1
ATOM 634 C C . LYS A 1 80 ? -15.928 -4.938 -5.415 1.00 93.38 80 LYS A C 1
ATOM 636 O O . LYS A 1 80 ? -15.800 -4.980 -6.641 1.00 93.38 80 LYS A O 1
ATOM 641 N N . VAL A 1 81 ? -16.207 -3.818 -4.745 1.00 92.06 81 VAL A N 1
ATOM 642 C CA . VAL A 1 81 ? -16.357 -2.504 -5.388 1.00 92.06 81 VAL A CA 1
ATOM 643 C C . VAL A 1 81 ? -15.034 -2.044 -5.998 1.00 92.06 81 VAL A C 1
ATOM 645 O O . VAL A 1 81 ? -15.002 -1.734 -7.189 1.00 92.06 81 VAL A O 1
ATOM 648 N N . GLU A 1 82 ? -13.931 -2.071 -5.242 1.00 91.75 82 GLU A N 1
ATOM 649 C CA . GLU A 1 82 ? -12.610 -1.674 -5.749 1.00 91.75 82 GLU A CA 1
ATOM 650 C C . GLU A 1 82 ? -12.187 -2.511 -6.955 1.00 91.75 82 GLU A C 1
ATOM 652 O O . GLU A 1 82 ? -11.788 -1.966 -7.984 1.00 91.75 82 GLU A O 1
ATOM 657 N N . ARG A 1 83 ? -12.333 -3.837 -6.881 1.00 92.62 83 ARG A N 1
ATOM 658 C CA . ARG A 1 83 ? -11.993 -4.726 -7.996 1.00 92.62 83 ARG A CA 1
ATOM 659 C C . ARG A 1 83 ? -12.809 -4.426 -9.247 1.00 92.62 83 ARG A C 1
ATOM 661 O O . ARG A 1 83 ? -12.246 -4.382 -10.340 1.00 92.62 83 ARG A O 1
ATOM 668 N N . LYS A 1 84 ? -14.119 -4.211 -9.097 1.00 92.31 84 LYS A N 1
ATOM 669 C CA . LYS A 1 84 ? -15.002 -3.858 -10.215 1.00 92.31 84 LYS A CA 1
ATOM 670 C C . LYS A 1 84 ? -14.566 -2.540 -10.856 1.00 92.31 84 LYS A C 1
ATOM 672 O O . LYS A 1 84 ? -14.470 -2.473 -12.077 1.00 92.31 84 LYS A O 1
ATOM 677 N N . MET A 1 85 ? -14.252 -1.525 -10.052 1.00 91.88 85 MET A N 1
ATOM 678 C CA . MET A 1 85 ? -13.766 -0.238 -10.555 1.00 91.88 85 MET A CA 1
ATOM 679 C C . MET A 1 85 ? -12.418 -0.374 -11.272 1.00 91.88 85 MET A C 1
ATOM 681 O O . MET A 1 85 ? -12.279 0.124 -12.386 1.00 91.88 85 MET A O 1
ATOM 685 N N . ARG A 1 86 ? -11.448 -1.110 -10.706 1.00 92.88 86 ARG A N 1
ATOM 686 C CA . ARG A 1 86 ? -10.158 -1.367 -11.375 1.00 92.88 86 ARG A CA 1
ATOM 687 C C . ARG A 1 86 ? -10.346 -2.036 -12.738 1.00 92.88 86 ARG A C 1
ATOM 689 O O . ARG A 1 86 ? -9.700 -1.637 -13.703 1.00 92.88 86 ARG A O 1
ATOM 696 N N . GLN A 1 87 ? -11.258 -3.006 -12.837 1.00 92.38 87 GLN A N 1
ATOM 697 C CA . GLN A 1 87 ? -11.602 -3.661 -14.104 1.00 92.38 87 GLN A CA 1
ATOM 698 C C . GLN A 1 87 ? -12.247 -2.691 -15.104 1.00 92.38 87 GLN A C 1
ATOM 700 O O . GLN A 1 87 ? -11.861 -2.676 -16.271 1.00 92.38 87 GLN A O 1
ATOM 705 N N . GLN A 1 88 ? -13.196 -1.859 -14.658 1.00 92.81 88 GLN A N 1
ATOM 706 C CA . GLN A 1 88 ? -13.851 -0.848 -15.499 1.00 92.81 88 GLN A CA 1
ATOM 707 C C . GLN A 1 88 ? -12.853 0.177 -16.050 1.00 92.81 88 GLN A C 1
ATOM 709 O O . GLN A 1 88 ? -12.901 0.509 -17.233 1.00 92.81 88 GLN A O 1
ATOM 714 N N . LEU A 1 89 ? -11.914 0.617 -15.212 1.00 92.50 89 LEU A N 1
ATOM 715 C CA . LEU A 1 89 ? -10.844 1.549 -15.566 1.00 92.50 89 LEU A CA 1
ATOM 716 C C . LEU A 1 89 ? -9.677 0.881 -16.314 1.00 92.50 89 LEU A C 1
ATOM 718 O O . LEU A 1 89 ? -8.730 1.563 -16.696 1.00 92.50 89 LEU A O 1
ATOM 722 N N . LYS A 1 90 ? -9.737 -0.440 -16.546 1.00 94.69 90 LYS A N 1
ATOM 723 C CA . LYS A 1 90 ? -8.686 -1.234 -17.209 1.00 94.69 90 LYS A CA 1
ATOM 724 C C . LYS A 1 90 ? -7.307 -1.047 -16.563 1.00 94.69 90 LYS A C 1
ATOM 726 O O . LYS A 1 90 ? -6.285 -1.027 -17.252 1.00 94.69 90 LYS A O 1
ATOM 731 N N . LEU A 1 91 ? -7.291 -0.909 -15.239 1.00 95.38 91 LEU A N 1
ATOM 732 C CA . LEU A 1 91 ? -6.063 -0.792 -14.467 1.00 95.38 91 LEU A CA 1
ATOM 733 C C . LEU A 1 91 ? -5.362 -2.147 -14.367 1.00 95.38 91 LEU A C 1
ATOM 735 O O . LEU A 1 91 ? -5.991 -3.207 -14.393 1.00 95.38 91 LEU A O 1
ATOM 739 N N . MET A 1 92 ? -4.046 -2.094 -14.210 1.00 95.19 92 MET A N 1
ATOM 740 C CA . MET A 1 92 ? -3.197 -3.243 -13.940 1.00 95.19 92 MET A CA 1
ATOM 741 C C . MET A 1 92 ? -3.638 -3.945 -12.653 1.00 95.19 92 MET A C 1
ATOM 743 O O . MET A 1 92 ? -4.083 -3.312 -11.687 1.00 95.19 92 MET A O 1
ATOM 747 N N . ASP A 1 93 ? -3.493 -5.264 -12.645 1.00 95.38 93 ASP A N 1
ATOM 748 C CA . ASP A 1 93 ? -3.706 -6.086 -11.464 1.00 95.38 93 ASP A CA 1
ATOM 749 C C . ASP A 1 93 ? -2.548 -5.912 -10.472 1.00 95.38 93 ASP A C 1
ATOM 751 O O . ASP A 1 93 ? -1.384 -6.098 -10.824 1.00 95.38 93 ASP A O 1
ATOM 755 N N . THR A 1 94 ? -2.878 -5.544 -9.234 1.00 95.94 94 THR A N 1
ATOM 756 C CA . THR A 1 94 ? -1.919 -5.359 -8.135 1.00 95.94 94 THR A CA 1
ATOM 757 C C . THR A 1 94 ? -2.136 -6.347 -6.983 1.00 95.94 94 THR A C 1
ATOM 759 O O . THR A 1 94 ? -1.579 -6.172 -5.897 1.00 95.94 94 THR A O 1
ATOM 762 N N . SER A 1 95 ? -2.946 -7.391 -7.200 1.00 96.06 95 SER A N 1
ATOM 763 C CA . SER A 1 95 ? -3.179 -8.456 -6.219 1.00 96.06 95 SER A CA 1
ATOM 764 C C . SER A 1 95 ? -1.938 -9.333 -6.020 1.00 96.06 95 SER A C 1
ATOM 766 O O . SER A 1 95 ? -1.142 -9.532 -6.935 1.00 96.06 95 SER A O 1
ATOM 768 N N . GLN A 1 96 ? -1.766 -9.882 -4.813 1.00 95.75 96 GLN A N 1
ATOM 769 C CA . GLN A 1 96 ? -0.546 -10.607 -4.424 1.00 95.75 96 GLN A CA 1
ATOM 770 C C . GLN A 1 96 ? -0.266 -11.842 -5.299 1.00 95.75 96 GLN A C 1
ATOM 772 O O . GLN A 1 96 ? 0.891 -12.129 -5.596 1.00 95.75 96 GLN A O 1
ATOM 777 N N . TYR A 1 97 ? -1.303 -12.569 -5.731 1.00 93.69 97 TYR A N 1
ATOM 778 C CA . TYR A 1 97 ? -1.163 -13.796 -6.530 1.00 93.69 97 TYR A CA 1
ATOM 779 C C . TYR A 1 97 ? -1.858 -13.737 -7.897 1.00 93.69 97 TYR A C 1
ATOM 781 O O . TYR A 1 97 ? -1.874 -14.737 -8.616 1.00 93.69 97 TYR A O 1
ATOM 789 N N . GLY A 1 98 ? -2.387 -12.575 -8.281 1.00 93.00 98 GLY A N 1
ATOM 790 C CA . GLY A 1 98 ? -3.055 -12.364 -9.561 1.00 93.00 98 GLY A CA 1
ATOM 791 C C . GLY A 1 98 ? -4.505 -12.858 -9.573 1.00 93.00 98 GLY A C 1
ATOM 792 O O . GLY A 1 98 ? -4.839 -13.945 -9.096 1.00 93.00 98 GLY A O 1
ATOM 793 N N . LEU A 1 99 ? -5.385 -12.083 -10.202 1.00 90.81 99 LEU A N 1
ATOM 794 C CA . LEU A 1 99 ? -6.822 -12.344 -10.294 1.00 90.81 99 LEU A CA 1
ATOM 795 C C . LEU A 1 99 ? -7.168 -13.534 -11.195 1.00 90.81 99 LEU A C 1
ATOM 797 O O . LEU A 1 99 ? -8.271 -14.064 -11.094 1.00 90.81 99 LEU A O 1
ATOM 801 N N . VAL A 1 100 ? -6.250 -13.971 -12.062 1.00 88.81 100 VAL A N 1
ATOM 802 C CA . VAL A 1 100 ? -6.430 -15.202 -12.850 1.00 88.81 100 VAL A CA 1
ATOM 803 C C . VAL A 1 100 ? -6.401 -16.426 -11.933 1.00 88.81 100 VAL A C 1
ATOM 805 O O . VAL A 1 100 ? -7.266 -17.292 -12.038 1.00 88.81 100 VAL A O 1
ATOM 808 N N . ALA A 1 101 ? -5.437 -16.483 -11.010 1.00 87.50 101 ALA A N 1
ATOM 809 C CA . ALA A 1 101 ? -5.302 -17.587 -10.064 1.00 87.50 101 ALA A CA 1
ATOM 810 C C . ALA A 1 101 ? -6.254 -17.441 -8.866 1.00 87.50 101 ALA A C 1
ATOM 812 O O . ALA A 1 101 ? -6.820 -18.426 -8.391 1.00 87.50 101 ALA A O 1
ATOM 813 N N . GLN A 1 102 ? -6.447 -16.212 -8.377 1.00 91.56 102 GLN A N 1
ATOM 814 C CA . GLN A 1 102 ? -7.262 -15.909 -7.200 1.00 91.56 102 GLN A CA 1
ATOM 815 C C . GLN A 1 102 ? -8.294 -14.817 -7.514 1.00 91.56 102 GLN A C 1
ATOM 817 O O . GLN A 1 102 ? -8.154 -13.663 -7.097 1.00 91.56 102 GLN A O 1
ATOM 822 N N . PRO A 1 103 ? -9.372 -15.163 -8.239 1.00 89.75 103 PRO A N 1
ATOM 823 C CA . PRO A 1 103 ? -10.338 -14.200 -8.750 1.00 89.75 103 PRO A CA 1
ATOM 824 C C . PRO A 1 103 ? -11.147 -13.500 -7.669 1.00 89.75 103 PRO A C 1
ATOM 826 O O . PRO A 1 103 ? -11.925 -12.625 -8.020 1.00 89.75 103 PRO A O 1
ATOM 829 N N . LEU A 1 104 ? -11.031 -13.852 -6.386 1.00 89.88 104 LEU A N 1
ATOM 830 C CA . LEU A 1 104 ? -11.691 -13.134 -5.294 1.00 89.88 104 LEU A CA 1
ATOM 831 C C . LEU A 1 104 ? -10.726 -12.300 -4.439 1.00 89.88 104 LEU A C 1
ATOM 833 O O . LEU A 1 104 ? -11.202 -11.512 -3.625 1.00 89.88 104 LEU A O 1
ATOM 837 N N . GLN A 1 105 ? -9.410 -12.406 -4.665 1.00 90.12 105 GLN A N 1
ATOM 838 C CA . GLN A 1 105 ? -8.383 -11.811 -3.807 1.00 90.12 105 GLN A CA 1
ATOM 839 C C . GLN A 1 105 ? -8.422 -10.278 -3.809 1.00 90.12 105 GLN A C 1
ATOM 841 O O . GLN A 1 105 ? -8.715 -9.680 -2.783 1.00 90.12 105 GLN A O 1
ATOM 846 N N . GLY A 1 106 ? -8.172 -9.616 -4.943 1.00 93.31 106 GLY A N 1
ATOM 847 C CA . GLY A 1 106 ? -8.093 -8.148 -4.983 1.00 93.31 106 GLY A CA 1
ATOM 848 C C . GLY A 1 106 ? -7.106 -7.582 -3.958 1.00 93.31 106 GLY A C 1
ATOM 849 O O . GLY A 1 106 ? -5.924 -7.912 -4.014 1.00 93.31 106 GLY A O 1
ATOM 850 N N . GLY A 1 107 ? -7.602 -6.747 -3.038 1.00 95.38 107 GLY A N 1
ATOM 851 C CA . GLY A 1 107 ? -6.814 -6.100 -1.980 1.00 95.38 107 GLY A CA 1
ATOM 852 C C . GLY A 1 107 ? -6.444 -6.999 -0.793 1.00 95.38 107 GLY A C 1
ATOM 853 O O . GLY A 1 107 ? -5.707 -6.559 0.084 1.00 95.38 107 GLY A O 1
ATOM 854 N N . PHE A 1 108 ? -6.927 -8.245 -0.736 1.00 97.00 108 PHE A N 1
ATOM 855 C CA . PHE A 1 108 ? -6.536 -9.188 0.315 1.00 97.00 108 PHE A CA 1
ATOM 856 C C . PHE A 1 108 ? -5.112 -9.712 0.103 1.00 97.00 108 PHE A C 1
ATOM 858 O O . PHE A 1 108 ? -4.740 -10.148 -0.989 1.00 97.00 108 PHE A O 1
ATOM 865 N N . ARG A 1 109 ? -4.327 -9.737 1.177 1.00 96.12 109 ARG A N 1
ATOM 866 C CA . ARG A 1 109 ? -2.935 -10.191 1.195 1.00 96.12 109 ARG A CA 1
ATOM 867 C C . ARG A 1 109 ? -2.683 -11.062 2.420 1.00 96.12 109 ARG A C 1
ATOM 869 O O . ARG A 1 109 ? -3.423 -11.005 3.400 1.00 96.12 109 ARG A O 1
ATOM 876 N N . ASN A 1 110 ? -1.643 -11.888 2.359 1.00 95.19 110 ASN A N 1
ATOM 877 C CA . ASN A 1 110 ? -1.133 -12.657 3.502 1.00 95.19 110 ASN A CA 1
ATOM 878 C C . ASN A 1 110 ? -2.186 -13.515 4.219 1.00 95.19 110 ASN A C 1
ATOM 880 O O . ASN A 1 110 ? -2.144 -13.672 5.441 1.00 95.19 110 ASN A O 1
ATOM 884 N N . MET A 1 111 ? -3.135 -14.064 3.460 1.00 95.12 111 MET A N 1
ATOM 885 C CA . MET A 1 111 ? -4.285 -14.756 4.028 1.00 95.12 111 MET A CA 1
ATOM 886 C C . MET A 1 111 ? -3.915 -16.094 4.659 1.00 95.12 111 MET A C 1
ATOM 888 O O . MET A 1 111 ? -3.273 -16.940 4.029 1.00 95.12 111 MET A O 1
ATOM 892 N N . ARG A 1 112 ? -4.379 -16.308 5.891 1.00 95.44 112 ARG A N 1
ATOM 893 C CA . ARG A 1 112 ? -4.200 -17.545 6.651 1.00 95.44 112 ARG A CA 1
ATOM 894 C C . ARG A 1 112 ? -5.473 -17.902 7.409 1.00 95.44 112 ARG A C 1
ATOM 896 O O . ARG A 1 112 ? -6.158 -17.024 7.920 1.00 95.44 112 ARG A O 1
ATOM 903 N N . LEU A 1 113 ? -5.775 -19.190 7.517 1.00 96.19 113 LEU A N 1
ATOM 904 C CA . LEU A 1 113 ? -6.811 -19.717 8.403 1.00 96.19 113 LEU A CA 1
ATOM 905 C C . LEU A 1 113 ? -6.148 -20.671 9.392 1.00 96.19 113 LEU A C 1
ATOM 907 O O . LEU A 1 113 ? -5.539 -21.655 8.980 1.00 96.19 113 LEU A O 1
ATOM 911 N N . ASN A 1 114 ? -6.253 -20.373 10.688 1.00 94.88 114 ASN A N 1
ATOM 912 C CA . ASN A 1 114 ? -5.538 -21.087 11.751 1.00 94.88 114 ASN A CA 1
ATOM 913 C C . ASN A 1 114 ? -4.033 -21.189 11.445 1.00 94.88 114 ASN A C 1
ATOM 915 O O . ASN A 1 114 ? -3.451 -22.271 11.488 1.00 94.88 114 ASN A O 1
ATOM 919 N N . HIS A 1 115 ? -3.430 -20.058 11.062 1.00 93.06 115 HIS A N 1
ATOM 920 C CA . HIS A 1 115 ? -2.025 -19.921 10.661 1.00 93.06 115 HIS A CA 1
ATOM 921 C C . HIS A 1 115 ? -1.603 -20.652 9.373 1.00 93.06 115 HIS A C 1
ATOM 923 O O . HIS A 1 115 ? -0.467 -20.479 8.928 1.00 93.06 115 HIS A O 1
ATOM 929 N N . LEU A 1 116 ? -2.497 -21.400 8.720 1.00 95.38 116 LEU A N 1
ATOM 930 C CA . LEU A 1 116 ? -2.215 -22.061 7.446 1.00 95.38 116 LEU A CA 1
ATOM 931 C C . LEU A 1 116 ? -2.566 -21.143 6.267 1.00 95.38 116 LEU A C 1
ATOM 933 O O . LEU A 1 116 ? -3.675 -20.609 6.249 1.00 95.38 116 LEU A O 1
ATOM 937 N N . PRO A 1 117 ? -1.676 -20.959 5.272 1.00 93.56 117 PRO A N 1
ATOM 938 C CA . PRO A 1 117 ? -1.969 -20.153 4.090 1.00 93.56 117 PRO A CA 1
ATOM 939 C C . PRO A 1 117 ? -3.218 -20.637 3.346 1.00 93.56 117 PRO A C 1
ATOM 941 O O . PRO A 1 117 ? -3.388 -21.836 3.125 1.00 93.56 117 PRO A O 1
ATOM 944 N N . ILE A 1 118 ? -4.070 -19.702 2.922 1.00 93.06 118 ILE A N 1
ATOM 945 C CA . ILE A 1 118 ? -5.262 -19.998 2.116 1.00 93.06 118 ILE A CA 1
ATOM 946 C C . ILE A 1 118 ? -5.324 -19.116 0.868 1.00 93.06 118 ILE A C 1
ATOM 948 O O . ILE A 1 118 ? -4.779 -18.015 0.839 1.00 93.06 118 ILE A O 1
ATOM 952 N N . MET A 1 119 ? -6.021 -19.598 -0.162 1.00 87.69 119 MET A N 1
ATOM 953 C CA . MET A 1 119 ? -6.222 -18.874 -1.418 1.00 87.69 119 MET A CA 1
ATOM 954 C C . MET A 1 119 ? -7.679 -18.440 -1.576 1.00 87.69 119 MET A C 1
ATOM 956 O O . MET A 1 119 ? -8.596 -19.214 -1.296 1.00 87.69 119 MET A O 1
ATOM 960 N N . MET A 1 120 ? -7.900 -17.236 -2.108 1.00 87.88 120 MET A N 1
ATOM 961 C CA . MET A 1 120 ? -9.234 -16.758 -2.499 1.00 87.88 120 MET A CA 1
ATOM 962 C C . MET A 1 120 ? -9.567 -17.149 -3.944 1.00 87.88 120 MET A C 1
ATOM 964 O O . MET A 1 120 ? -9.796 -16.307 -4.819 1.00 87.88 120 MET A O 1
ATOM 968 N N . GLY A 1 121 ? -9.546 -18.460 -4.193 1.00 83.31 121 GLY A N 1
ATOM 969 C CA . GLY A 1 121 ? -9.945 -19.064 -5.462 1.00 83.31 121 GLY A CA 1
ATOM 970 C C . GLY A 1 121 ? -11.459 -19.014 -5.697 1.00 83.31 121 GLY A C 1
ATOM 971 O O . GLY A 1 121 ? -12.228 -18.583 -4.840 1.00 83.31 121 GLY A O 1
ATOM 972 N N . ALA A 1 122 ? -11.912 -19.517 -6.848 1.00 82.44 122 ALA A N 1
ATOM 973 C CA . ALA A 1 122 ? -13.342 -19.593 -7.181 1.00 82.44 122 ALA A CA 1
ATOM 974 C C . ALA A 1 122 ? -14.160 -20.466 -6.206 1.00 82.44 122 ALA A C 1
ATOM 976 O O . ALA A 1 122 ? -15.368 -20.297 -6.079 1.00 82.44 122 ALA A O 1
ATOM 977 N N . ASN A 1 123 ? -13.498 -21.393 -5.513 1.00 83.88 123 ASN A N 1
ATOM 978 C CA . ASN A 1 123 ? -14.090 -22.278 -4.515 1.00 83.88 123 ASN A CA 1
ATOM 979 C C . ASN A 1 123 ? -13.992 -21.737 -3.079 1.00 83.88 123 ASN A C 1
ATOM 981 O O . ASN A 1 123 ? -14.415 -22.441 -2.160 1.00 83.88 123 ASN A O 1
ATOM 985 N N . TRP A 1 124 ? -13.436 -20.536 -2.868 1.00 87.62 124 TRP A N 1
ATOM 986 C CA . TRP A 1 124 ? -13.298 -19.960 -1.532 1.00 87.62 124 TRP A CA 1
ATOM 987 C C . TRP A 1 124 ? -14.662 -19.858 -0.848 1.00 87.62 124 TRP A C 1
ATOM 989 O O . TRP A 1 124 ? -15.631 -19.359 -1.421 1.00 87.62 124 TRP A O 1
ATOM 999 N N . GLN A 1 125 ? -14.724 -20.346 0.388 1.00 88.06 125 GLN A N 1
ATOM 1000 C CA . GLN A 1 125 ? -15.925 -20.326 1.210 1.00 88.06 125 GLN A CA 1
ATOM 1001 C C . GLN A 1 125 ? -15.725 -19.388 2.386 1.00 88.06 125 GLN A C 1
ATOM 1003 O O . GLN A 1 125 ? -14.645 -19.335 2.971 1.00 88.06 125 GLN A O 1
ATOM 1008 N N . PHE A 1 126 ? -16.800 -18.706 2.772 1.00 91.44 126 PHE A N 1
ATOM 1009 C CA . PHE A 1 126 ? -16.816 -17.878 3.967 1.00 91.44 126 PHE A CA 1
ATOM 1010 C C . PHE A 1 126 ? -16.622 -18.763 5.218 1.00 91.44 126 PHE A C 1
ATOM 1012 O O . PHE A 1 126 ? -17.510 -19.570 5.529 1.00 91.44 126 PHE A O 1
ATOM 1019 N N . PRO A 1 127 ? -15.501 -18.648 5.955 1.00 92.38 127 PRO A N 1
ATOM 1020 C CA . PRO A 1 127 ? -15.252 -19.500 7.110 1.00 92.38 127 PRO A CA 1
ATOM 1021 C C . PRO A 1 127 ? -16.190 -19.131 8.266 1.00 92.38 127 PRO A C 1
ATOM 1023 O O . PRO A 1 127 ? -16.438 -17.959 8.539 1.00 92.38 127 PRO A O 1
ATOM 1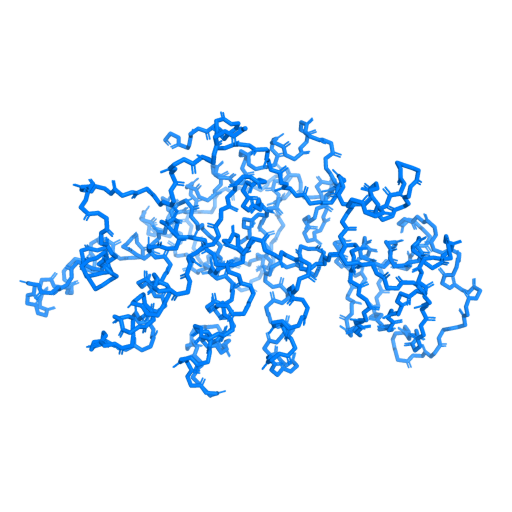026 N N . ARG A 1 128 ? -16.726 -20.140 8.964 1.00 92.69 128 ARG A N 1
ATOM 1027 C CA . ARG A 1 128 ? -17.610 -19.947 10.136 1.00 92.69 128 ARG A CA 1
ATOM 1028 C C . ARG A 1 128 ? -16.928 -20.223 11.476 1.00 92.69 128 ARG A C 1
ATOM 1030 O O . ARG A 1 128 ? -17.511 -19.941 12.515 1.00 92.69 128 ARG A O 1
ATOM 1037 N N . LEU A 1 129 ? -15.729 -20.796 11.447 1.00 93.69 129 LEU A N 1
ATOM 1038 C CA . LEU A 1 129 ? -14.933 -21.182 12.611 1.00 93.69 129 LEU A CA 1
ATOM 1039 C C . LEU A 1 129 ? -13.448 -20.952 12.310 1.00 93.69 129 LEU A C 1
ATOM 1041 O O . LEU A 1 129 ? -13.055 -20.879 11.145 1.00 93.69 129 LEU A O 1
ATOM 1045 N N . GLY A 1 130 ? -12.641 -20.874 13.368 1.00 94.88 130 GLY A N 1
ATOM 1046 C CA . GLY A 1 130 ? -11.201 -20.639 13.285 1.00 94.88 130 GLY A CA 1
ATOM 1047 C C . GLY A 1 130 ? -10.817 -19.160 13.294 1.00 94.88 130 GLY A C 1
ATOM 1048 O O . GLY A 1 130 ? -11.671 -18.273 13.356 1.00 94.88 130 GLY A O 1
ATOM 1049 N N . ILE A 1 131 ? -9.510 -18.915 13.247 1.00 95.12 131 ILE A N 1
ATOM 1050 C CA . ILE A 1 131 ? -8.914 -17.581 13.208 1.00 95.12 131 ILE A CA 1
ATOM 1051 C C . ILE A 1 131 ? -8.493 -17.281 11.773 1.00 95.12 131 ILE A C 1
ATOM 1053 O O . ILE A 1 131 ? -7.579 -17.915 11.246 1.00 95.12 131 ILE A O 1
ATOM 1057 N N . LEU A 1 132 ? -9.178 -16.334 11.138 1.00 96.19 132 LEU A N 1
ATOM 1058 C CA . LEU A 1 132 ? -8.839 -15.835 9.813 1.00 96.19 132 LEU A CA 1
ATOM 1059 C C . LEU A 1 132 ? -7.920 -14.620 9.957 1.00 96.19 132 LEU A C 1
ATOM 1061 O O . LEU A 1 132 ? -8.315 -13.601 10.517 1.00 96.19 132 LEU A O 1
ATOM 1065 N N . GLU A 1 133 ? -6.714 -14.717 9.421 1.00 95.12 133 GLU A N 1
ATOM 1066 C CA . GLU A 1 133 ? -5.730 -13.643 9.409 1.00 95.12 133 GLU A CA 1
ATOM 1067 C C . GLU A 1 133 ? -5.491 -13.164 7.984 1.00 95.12 133 GLU A C 1
ATOM 1069 O O . GLU A 1 133 ? -5.379 -13.980 7.070 1.00 95.12 133 GLU A O 1
ATOM 1074 N N . PHE A 1 134 ? -5.396 -11.857 7.779 1.00 96.44 134 PHE A N 1
ATOM 1075 C CA . PHE A 1 134 ? -5.047 -11.275 6.486 1.00 96.44 134 PHE A CA 1
ATOM 1076 C C . PHE A 1 134 ? -4.640 -9.817 6.647 1.00 96.44 134 PHE A C 1
ATOM 1078 O O . PHE A 1 134 ? -4.985 -9.161 7.628 1.00 96.44 134 PHE A O 1
ATOM 1085 N N . ASP A 1 135 ? -3.952 -9.299 5.645 1.00 96.56 135 ASP A N 1
ATOM 1086 C CA . ASP A 1 135 ? -3.818 -7.869 5.424 1.00 96.56 135 ASP A CA 1
ATOM 1087 C C . ASP A 1 135 ? -4.808 -7.450 4.338 1.00 96.56 135 ASP A C 1
ATOM 1089 O O . ASP A 1 135 ? -5.055 -8.191 3.384 1.00 96.56 135 ASP A O 1
ATOM 1093 N N . PHE A 1 136 ? -5.407 -6.276 4.493 1.00 97.00 136 PHE A N 1
ATOM 1094 C CA . PHE A 1 136 ? -6.212 -5.656 3.452 1.00 97.00 136 PHE A CA 1
ATOM 1095 C C . PHE A 1 136 ? -5.581 -4.326 3.067 1.00 97.00 136 PHE A C 1
ATOM 1097 O O . PHE A 1 136 ? -5.175 -3.556 3.938 1.00 97.00 136 PHE A O 1
ATOM 1104 N N . VAL A 1 137 ? -5.511 -4.055 1.767 1.00 96.00 137 VAL A N 1
ATOM 1105 C CA . VAL A 1 137 ? -5.052 -2.772 1.241 1.00 96.00 137 VAL A CA 1
ATOM 1106 C C . VAL A 1 137 ? -6.116 -2.174 0.336 1.00 96.00 137 VAL A C 1
ATOM 1108 O O . VAL A 1 137 ? -6.483 -2.750 -0.688 1.00 96.00 137 VAL A O 1
ATOM 1111 N N . MET A 1 138 ? -6.573 -0.981 0.707 1.00 92.25 138 MET A N 1
ATOM 1112 C CA . MET A 1 138 ? -7.317 -0.110 -0.188 1.00 92.25 138 MET A CA 1
ATOM 1113 C C . MET A 1 138 ? -6.320 0.580 -1.119 1.00 92.25 138 MET A C 1
ATOM 1115 O O . MET A 1 138 ? -5.395 1.260 -0.672 1.00 92.25 138 MET A O 1
ATOM 1119 N N . THR A 1 139 ? -6.474 0.363 -2.424 1.00 91.00 139 THR A N 1
ATOM 1120 C CA . THR A 1 139 ? -5.478 0.794 -3.428 1.00 91.00 139 THR A CA 1
ATOM 1121 C C . THR A 1 139 ? -5.848 2.101 -4.115 1.00 91.00 139 THR A C 1
ATOM 1123 O O . THR A 1 139 ? -5.019 2.674 -4.828 1.00 91.00 139 THR A O 1
ATOM 1126 N N . ARG A 1 140 ? -7.085 2.570 -3.909 1.00 91.44 140 ARG A N 1
ATOM 1127 C CA . ARG A 1 140 ? -7.549 3.878 -4.366 1.00 91.44 140 ARG A CA 1
ATOM 1128 C C . ARG A 1 140 ? -6.700 4.998 -3.753 1.00 91.44 140 ARG A C 1
ATOM 1130 O O . ARG A 1 140 ? -6.448 5.021 -2.549 1.00 91.44 140 ARG A O 1
ATOM 1137 N N . ARG A 1 141 ? -6.265 5.923 -4.605 1.00 91.56 141 ARG A N 1
ATOM 1138 C CA . ARG A 1 141 ? -5.558 7.156 -4.239 1.00 91.56 141 ARG A CA 1
ATOM 1139 C C . ARG A 1 141 ? -6.537 8.279 -3.917 1.00 91.56 141 ARG A C 1
ATOM 1141 O O . ARG A 1 141 ? -7.666 8.229 -4.412 1.00 91.56 141 ARG A O 1
ATOM 1148 N N . PRO A 1 142 ? -6.099 9.312 -3.175 1.00 91.62 142 PRO A N 1
ATOM 1149 C CA . PRO A 1 142 ? -6.842 10.562 -3.097 1.00 91.62 142 PRO A CA 1
ATOM 1150 C C . PRO A 1 142 ? -7.210 11.083 -4.483 1.00 91.62 142 PRO A C 1
ATOM 1152 O O . PRO A 1 142 ? -6.458 10.892 -5.444 1.00 91.62 142 PRO A O 1
ATOM 1155 N N . TYR A 1 143 ? -8.359 11.747 -4.580 1.00 88.44 143 TYR A N 1
ATOM 1156 C CA . TYR A 1 143 ? -8.812 12.346 -5.831 1.00 88.44 143 TYR A CA 1
ATOM 1157 C C . TYR A 1 143 ? -7.810 13.376 -6.343 1.00 88.44 143 TYR A C 1
ATOM 1159 O O . TYR A 1 143 ? -7.087 13.996 -5.563 1.00 88.44 143 TYR A O 1
ATOM 1167 N N . THR A 1 144 ? -7.785 13.594 -7.656 1.00 84.62 144 THR A N 1
ATOM 1168 C CA . THR A 1 144 ? -6.889 14.584 -8.277 1.00 84.62 144 THR A CA 1
ATOM 1169 C C . THR A 1 144 ? -7.073 15.987 -7.696 1.00 84.62 144 THR A C 1
ATOM 1171 O O . THR A 1 144 ? -6.101 16.728 -7.583 1.00 84.62 144 THR A O 1
ATOM 1174 N N . ILE A 1 145 ? -8.300 16.338 -7.306 1.00 84.31 145 ILE A N 1
ATOM 1175 C CA . ILE A 1 145 ? -8.639 17.649 -6.737 1.00 84.31 145 ILE A CA 1
ATOM 1176 C C . ILE A 1 145 ? -8.401 17.754 -5.224 1.00 84.31 145 ILE A C 1
ATOM 1178 O O . ILE A 1 145 ? -8.531 18.843 -4.672 1.00 84.31 145 ILE A O 1
ATOM 1182 N N . CYS A 1 146 ? -8.076 16.652 -4.538 1.00 86.50 146 CYS A N 1
ATOM 1183 C CA . CYS A 1 146 ? -7.873 16.681 -3.094 1.00 86.50 146 CYS A CA 1
ATOM 1184 C C . CYS A 1 146 ? -6.596 17.431 -2.726 1.00 86.50 146 CYS A C 1
ATOM 1186 O O . CYS A 1 146 ? -5.525 17.195 -3.286 1.00 86.50 146 CYS A O 1
ATOM 1188 N N . THR A 1 147 ? -6.704 18.269 -1.703 1.00 89.69 147 THR A N 1
ATOM 1189 C CA . THR A 1 147 ? -5.575 18.965 -1.095 1.00 89.69 147 THR A CA 1
ATOM 1190 C C . THR A 1 147 ? -5.298 18.399 0.287 1.00 89.69 147 THR A C 1
ATOM 1192 O O . THR A 1 147 ? -6.219 18.060 1.027 1.00 89.69 147 THR A O 1
ATOM 1195 N N . ALA A 1 148 ? -4.021 18.304 0.644 1.00 93.31 148 ALA A N 1
ATOM 1196 C CA . ALA A 1 148 ? -3.637 18.003 2.013 1.00 93.31 148 ALA A CA 1
ATOM 1197 C C . ALA A 1 148 ? -3.990 19.161 2.962 1.00 93.31 148 ALA A C 1
ATOM 1199 O O . ALA A 1 148 ? -4.263 20.281 2.518 1.00 93.31 148 ALA A O 1
ATOM 1200 N N . LEU A 1 149 ? -3.922 18.900 4.271 1.00 92.12 149 LEU A N 1
ATOM 1201 C CA . LEU A 1 149 ? -3.918 19.950 5.294 1.00 92.12 149 LEU A CA 1
ATOM 1202 C C . LEU A 1 149 ? -2.908 21.037 4.925 1.00 92.12 149 LEU A C 1
ATOM 1204 O O . LEU A 1 149 ? -1.769 20.740 4.571 1.00 92.12 149 LEU A O 1
ATOM 1208 N N . ASN A 1 150 ? -3.322 22.301 5.000 1.00 93.31 150 ASN A N 1
ATOM 1209 C CA . ASN A 1 150 ? -2.364 23.400 4.937 1.00 93.31 150 ASN A CA 1
ATOM 1210 C C . ASN A 1 150 ? -1.489 23.399 6.205 1.00 93.31 150 ASN A C 1
ATOM 1212 O O . ASN A 1 150 ? -1.830 22.752 7.196 1.00 93.31 150 ASN A O 1
ATOM 1216 N N . ASP A 1 151 ? -0.375 24.128 6.190 1.00 91.69 151 ASP A N 1
ATOM 1217 C CA . ASP A 1 151 ? 0.602 24.084 7.285 1.00 91.69 151 ASP A CA 1
ATOM 1218 C C . AS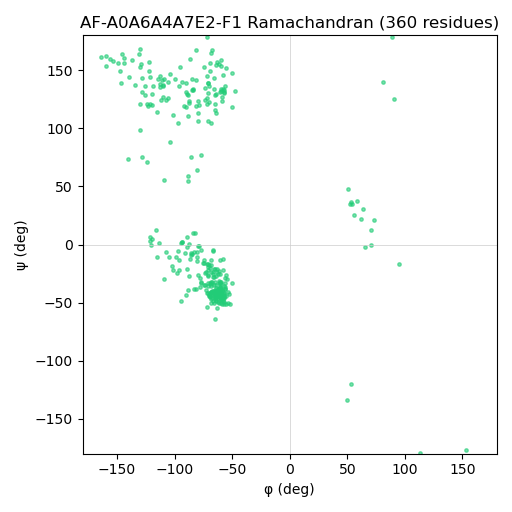P A 1 151 ? -0.015 24.436 8.646 1.00 91.69 151 ASP A C 1
ATOM 1220 O O . ASP A 1 151 ? 0.181 23.705 9.613 1.00 91.69 151 ASP A O 1
ATOM 1224 N N . SER A 1 152 ? -0.828 25.496 8.724 1.00 91.19 152 SER A N 1
ATOM 1225 C CA . SER A 1 152 ? -1.474 25.909 9.980 1.00 91.19 152 SER A CA 1
ATOM 1226 C C . SER A 1 152 ? -2.437 24.845 10.510 1.00 91.19 152 SER A C 1
ATOM 1228 O O . SER A 1 152 ? -2.448 24.548 11.703 1.00 91.19 152 SER A O 1
ATOM 1230 N N . ALA A 1 153 ? -3.245 24.274 9.619 1.00 90.81 153 ALA A N 1
ATOM 1231 C CA . ALA A 1 153 ? -4.202 23.223 9.928 1.00 90.81 153 ALA A CA 1
ATOM 1232 C C . ALA A 1 153 ? -3.486 21.942 10.386 1.00 90.81 153 ALA A C 1
ATOM 1234 O O . ALA A 1 153 ? -3.876 21.312 11.368 1.00 90.81 153 ALA A O 1
ATOM 1235 N N . PHE A 1 154 ? -2.382 21.592 9.726 1.00 95.88 154 PHE A N 1
ATOM 1236 C CA . PHE A 1 154 ? -1.570 20.440 10.092 1.00 95.88 154 PHE A CA 1
ATOM 1237 C C . PHE A 1 154 ? -0.853 20.619 11.436 1.00 95.88 154 PHE A C 1
ATOM 1239 O O . PHE A 1 154 ? -0.806 19.676 12.224 1.00 95.88 154 PHE A O 1
ATOM 1246 N N . GLU A 1 155 ? -0.315 21.805 11.737 1.00 95.25 155 GLU A N 1
ATOM 1247 C CA . GLU A 1 155 ? 0.285 22.065 13.053 1.00 95.25 155 GLU A CA 1
ATOM 1248 C C . GLU A 1 155 ? -0.742 21.924 14.177 1.00 95.25 155 GLU A C 1
ATOM 1250 O O . GLU A 1 155 ? -0.433 21.340 15.217 1.00 95.25 155 GLU A O 1
ATOM 1255 N N . GLN A 1 156 ? -1.970 22.408 13.960 1.00 92.62 156 GLN A N 1
ATOM 1256 C CA . GLN A 1 156 ? -3.056 22.240 14.921 1.00 92.62 156 GLN A CA 1
ATOM 1257 C C . GLN A 1 156 ? -3.419 20.760 15.092 1.00 92.62 156 GLN A C 1
ATOM 1259 O O . GLN A 1 156 ? -3.416 20.266 16.220 1.00 92.62 156 GLN A O 1
ATOM 1264 N N . PHE A 1 157 ? -3.612 20.033 13.984 1.00 94.12 157 PHE A N 1
ATOM 1265 C CA . PHE A 1 157 ? -3.847 18.587 13.993 1.00 94.12 157 PHE A CA 1
ATOM 1266 C C . PHE A 1 157 ? -2.772 17.850 14.802 1.00 94.12 157 PHE A C 1
ATOM 1268 O O . PHE A 1 157 ? -3.067 17.062 15.701 1.00 94.12 157 PHE A O 1
ATOM 1275 N N . LEU A 1 158 ? -1.496 18.122 14.509 1.00 95.38 158 LEU A N 1
ATOM 1276 C CA . LEU A 1 158 ? -0.373 17.435 15.135 1.00 95.38 158 LEU A CA 1
ATOM 1277 C C . LEU A 1 158 ? -0.245 17.794 16.620 1.00 95.38 158 LEU A C 1
ATOM 1279 O O . LEU A 1 158 ? 0.124 16.938 17.427 1.00 95.38 158 LEU A O 1
ATOM 1283 N N . LYS A 1 159 ? -0.542 19.043 16.994 1.00 93.88 159 LYS A N 1
ATOM 1284 C CA . LYS A 1 159 ? -0.566 19.497 18.387 1.00 93.88 159 LYS A CA 1
ATOM 1285 C C . LYS A 1 159 ? -1.626 18.748 19.192 1.00 93.88 159 LYS A C 1
ATOM 1287 O O . LYS A 1 159 ? -1.294 18.216 20.249 1.00 93.88 159 LYS A O 1
ATOM 1292 N N . GLU A 1 160 ? -2.853 18.666 18.694 1.00 91.38 160 GLU A N 1
ATOM 1293 C CA . GLU A 1 160 ? -3.946 17.956 19.368 1.00 91.38 160 GLU A CA 1
ATOM 1294 C C . GLU A 1 160 ? -3.671 16.453 19.457 1.00 91.38 160 GLU A C 1
ATOM 1296 O O . GLU A 1 160 ? -3.712 15.872 20.541 1.00 91.38 160 GLU A O 1
ATOM 1301 N N . PHE A 1 161 ? -3.231 15.838 18.356 1.00 91.44 161 PHE A N 1
ATOM 1302 C CA . PHE A 1 161 ? -2.838 14.428 18.328 1.00 91.44 161 PHE A CA 1
ATOM 1303 C C . PHE A 1 161 ? -1.739 14.091 19.358 1.00 91.44 161 PHE A C 1
ATOM 1305 O O . PHE A 1 161 ? -1.754 13.044 20.022 1.00 91.44 161 PHE A O 1
ATOM 1312 N N . LYS A 1 162 ? -0.777 15.003 19.546 1.00 91.00 162 LYS A N 1
ATOM 1313 C CA . LYS A 1 162 ? 0.261 14.888 20.581 1.00 91.00 162 LYS A CA 1
ATOM 1314 C C . LYS A 1 162 ? -0.314 14.987 21.990 1.00 91.00 162 LYS A C 1
ATOM 1316 O O . LYS A 1 162 ? 0.106 14.214 22.851 1.00 91.00 162 LYS A O 1
ATOM 1321 N N . GLN A 1 163 ? -1.256 15.902 22.207 1.00 89.38 163 GLN A N 1
ATOM 1322 C CA . GLN A 1 163 ? -1.862 16.190 23.508 1.00 89.38 163 GLN A CA 1
ATOM 1323 C C . GLN A 1 163 ? -2.790 15.086 24.022 1.00 89.38 163 GLN A C 1
ATOM 1325 O O . GLN A 1 163 ? -2.992 15.020 25.235 1.00 89.38 163 GLN A O 1
ATOM 1330 N N . LEU A 1 164 ? -3.276 14.192 23.153 1.00 85.12 164 LEU A N 1
ATOM 1331 C CA . LEU A 1 164 ? -4.042 13.009 23.553 1.00 85.12 164 LEU A CA 1
ATOM 1332 C C . LEU A 1 164 ? -3.323 12.226 24.664 1.00 85.12 164 LEU A C 1
ATOM 1334 O O . LEU A 1 164 ? -2.221 11.703 24.454 1.00 85.12 164 LEU A O 1
ATOM 1338 N N . GLN A 1 165 ? -3.967 12.117 25.827 1.00 84.44 165 GLN A N 1
ATOM 1339 C CA . GLN A 1 165 ? -3.469 11.394 27.003 1.00 84.44 165 GLN A CA 1
ATOM 1340 C C . GLN A 1 165 ? -3.885 9.916 26.960 1.00 84.44 165 GLN A C 1
ATOM 1342 O O . GLN A 1 165 ? -4.516 9.399 27.876 1.00 84.44 165 GLN A O 1
ATOM 1347 N N . VAL A 1 166 ? -3.546 9.237 25.862 1.00 83.12 166 VAL A N 1
ATOM 1348 C CA . VAL A 1 166 ? -3.837 7.811 25.636 1.00 83.12 166 VAL A CA 1
ATOM 1349 C C . VAL A 1 166 ? -2.585 7.073 25.160 1.00 83.12 166 VAL A C 1
ATOM 1351 O O . VAL A 1 166 ? -1.611 7.694 24.723 1.00 83.12 166 VAL A O 1
ATOM 1354 N N . THR A 1 167 ? -2.604 5.741 25.235 1.00 86.62 167 THR A N 1
ATOM 1355 C CA . THR A 1 167 ? -1.495 4.888 24.775 1.00 86.62 167 THR A CA 1
ATOM 1356 C C . THR A 1 167 ? -1.236 5.057 23.273 1.00 86.62 167 THR A C 1
ATOM 1358 O O . THR A 1 167 ? -2.141 5.402 22.512 1.00 86.62 167 THR A O 1
ATOM 1361 N N . SER A 1 168 ? -0.013 4.776 22.806 1.00 89.06 168 SER A N 1
ATOM 1362 C CA . SER A 1 168 ? 0.323 4.829 21.371 1.00 89.06 168 SER A CA 1
ATOM 1363 C C . SER A 1 168 ? -0.571 3.924 20.514 1.00 89.06 168 SER A C 1
ATOM 1365 O O . SER A 1 168 ? -0.959 4.306 19.411 1.00 89.06 168 SER A O 1
ATOM 1367 N N . GLU A 1 169 ? -0.956 2.758 21.036 1.00 85.88 169 GLU A N 1
ATOM 1368 C CA . GLU A 1 169 ? -1.922 1.863 20.388 1.00 85.88 169 GLU A CA 1
ATOM 1369 C C . GLU A 1 169 ? -3.271 2.563 20.177 1.00 85.88 169 GLU A C 1
ATOM 1371 O O . GLU A 1 169 ? -3.807 2.580 19.068 1.00 85.88 169 GLU A O 1
ATOM 1376 N N . MET A 1 170 ? -3.780 3.231 21.212 1.00 84.00 170 MET A N 1
ATOM 1377 C CA . MET A 1 170 ? -5.044 3.955 21.135 1.00 84.00 170 MET A CA 1
ATOM 1378 C C . MET A 1 170 ? -4.951 5.178 20.207 1.00 84.00 170 MET A C 1
ATOM 1380 O O . MET A 1 170 ? -5.900 5.477 19.483 1.00 84.00 170 MET A O 1
ATOM 1384 N N . LYS A 1 171 ? -3.784 5.836 20.122 1.00 89.38 171 LYS A N 1
ATOM 1385 C CA . LYS A 1 171 ? -3.534 6.889 19.121 1.00 89.38 171 LYS A CA 1
ATOM 1386 C C . LYS A 1 171 ? -3.608 6.357 17.689 1.00 89.38 171 LYS A C 1
ATOM 1388 O O . LYS A 1 171 ? -4.136 7.051 16.826 1.00 89.38 171 LYS A O 1
ATOM 1393 N N . LEU A 1 172 ? -3.126 5.140 17.418 1.00 89.06 172 LEU A N 1
ATOM 1394 C CA . LEU A 1 172 ? -3.272 4.507 16.099 1.00 89.06 172 LEU A CA 1
ATOM 1395 C C . LEU A 1 172 ? -4.726 4.157 15.778 1.00 89.06 172 LEU A C 1
ATOM 1397 O O . LEU A 1 172 ? -5.156 4.339 14.637 1.00 89.06 172 LEU A O 1
ATOM 1401 N N . VAL A 1 173 ? -5.481 3.664 16.765 1.00 85.25 173 VAL A N 1
ATOM 1402 C CA . VAL A 1 173 ? -6.924 3.425 16.615 1.00 85.25 173 VAL A CA 1
ATOM 1403 C C . VAL A 1 173 ? -7.634 4.732 16.269 1.00 85.25 173 VAL A C 1
ATOM 1405 O O . VAL A 1 173 ? -8.328 4.790 15.257 1.00 85.25 173 VAL A O 1
ATOM 1408 N N . GLY A 1 174 ? -7.375 5.796 17.032 1.00 85.19 174 GLY A N 1
ATOM 1409 C CA . GLY A 1 174 ? -7.915 7.131 16.779 1.00 85.19 174 GLY A CA 1
ATOM 1410 C C . GLY A 1 174 ? -7.553 7.660 15.399 1.00 85.19 174 GLY A C 1
ATOM 1411 O O . GLY A 1 174 ? -8.435 8.054 14.640 1.00 85.19 174 GLY A O 1
ATOM 1412 N N . LEU A 1 175 ? -6.273 7.578 15.024 1.00 91.38 175 LEU A N 1
ATOM 1413 C CA . LEU A 1 175 ? -5.798 7.985 13.704 1.00 91.38 175 LEU A CA 1
ATOM 1414 C C . LEU A 1 175 ? -6.555 7.260 12.584 1.00 91.38 175 LEU A C 1
ATOM 1416 O O . LEU A 1 175 ? -6.974 7.898 11.622 1.00 91.38 175 LEU A O 1
ATOM 1420 N N . ARG A 1 176 ? -6.776 5.943 12.704 1.00 89.94 176 ARG A N 1
ATOM 1421 C CA . ARG A 1 176 ? -7.552 5.167 11.722 1.00 89.94 176 ARG A CA 1
ATOM 1422 C C . ARG A 1 176 ? -9.004 5.627 11.662 1.00 89.94 176 ARG A C 1
ATOM 1424 O O . ARG A 1 176 ? -9.534 5.811 10.564 1.00 89.94 176 ARG A O 1
ATOM 1431 N N . SER A 1 177 ? -9.623 5.848 12.811 1.00 82.88 177 SER A N 1
ATOM 1432 C CA . SER A 1 177 ? -11.003 6.312 12.928 1.00 82.88 177 SER A CA 1
ATOM 1433 C C . SER A 1 177 ? -11.254 7.633 12.198 1.00 82.88 177 SER A C 1
ATOM 1435 O O . SER A 1 177 ? -12.232 7.744 11.464 1.00 82.88 177 SER A O 1
ATOM 1437 N N . ILE A 1 178 ? -10.328 8.588 12.304 1.00 85.50 178 ILE A N 1
ATOM 1438 C CA . ILE A 1 178 ? -10.475 9.921 11.693 1.00 85.50 178 ILE A CA 1
ATOM 1439 C C . ILE A 1 178 ? -9.772 10.063 10.337 1.00 85.50 178 ILE A C 1
ATOM 1441 O O . ILE A 1 178 ? -9.900 11.086 9.671 1.00 85.50 178 ILE A O 1
ATOM 1445 N N . SER A 1 179 ? -9.018 9.047 9.903 1.00 89.69 179 SER A N 1
ATOM 1446 C CA . SER A 1 179 ? -8.150 9.118 8.714 1.00 89.69 179 SER A CA 1
ATOM 1447 C C . SER A 1 179 ? -8.865 9.540 7.427 1.00 89.69 179 SER A C 1
ATOM 1449 O O . SER A 1 179 ? -8.237 10.089 6.526 1.00 89.69 179 SER A O 1
ATOM 1451 N N . THR A 1 180 ? -10.172 9.301 7.325 1.00 88.00 180 THR A N 1
ATOM 1452 C CA . THR A 1 180 ? -10.982 9.633 6.147 1.00 88.00 180 THR A CA 1
ATOM 1453 C C . THR A 1 180 ? -11.408 11.095 6.084 1.00 88.00 180 THR A C 1
ATOM 1455 O O . THR A 1 180 ? -11.834 11.538 5.020 1.00 88.00 180 THR A O 1
ATOM 1458 N N . LEU A 1 181 ? -11.277 11.835 7.187 1.00 86.62 181 LEU A N 1
ATOM 1459 C CA . LEU A 1 181 ? -11.618 13.256 7.260 1.00 86.62 181 LEU A CA 1
ATOM 1460 C C . LEU A 1 181 ? -10.533 14.128 6.626 1.00 86.62 181 LEU A C 1
ATOM 1462 O O . LEU A 1 181 ? -10.835 15.173 6.063 1.00 86.62 181 LEU A O 1
ATOM 1466 N N . TYR A 1 182 ? -9.281 13.665 6.654 1.00 90.88 182 TYR A N 1
ATOM 1467 C CA . TYR A 1 182 ? -8.119 14.459 6.272 1.00 90.88 182 TYR A CA 1
ATOM 1468 C C . TYR A 1 182 ? -7.324 13.806 5.136 1.00 90.88 182 TYR A C 1
ATOM 1470 O O . TYR A 1 182 ? -7.389 12.593 4.902 1.00 90.88 182 TYR A O 1
ATOM 1478 N N . TYR A 1 183 ? -6.567 14.632 4.422 1.00 94.62 183 TYR A N 1
ATOM 1479 C CA . TYR A 1 183 ? -5.548 14.216 3.467 1.00 94.62 183 TYR A CA 1
ATOM 1480 C C . TYR A 1 183 ? -4.209 14.810 3.890 1.00 94.62 183 TYR A C 1
ATOM 1482 O O . TYR A 1 183 ? -4.156 15.894 4.477 1.00 94.62 183 TYR A O 1
ATOM 1490 N N . PHE A 1 184 ? -3.131 14.101 3.580 1.00 96.62 184 PHE A N 1
ATOM 1491 C CA . PHE A 1 184 ? -1.794 14.433 4.052 1.00 96.62 184 PHE A CA 1
ATOM 1492 C C . PHE A 1 184 ? -0.800 14.448 2.897 1.00 96.62 184 PHE A C 1
ATOM 1494 O O . PHE A 1 184 ? -0.959 13.730 1.910 1.00 96.62 184 PHE A O 1
ATOM 1501 N N . THR A 1 185 ? 0.257 15.239 3.029 1.00 97.38 185 THR A N 1
ATOM 1502 C CA . THR A 1 185 ? 1.464 15.041 2.221 1.00 97.38 185 THR A CA 1
ATOM 1503 C C . THR A 1 185 ? 2.334 13.930 2.817 1.00 97.38 185 THR A C 1
ATOM 1505 O O . THR A 1 185 ? 2.164 13.515 3.970 1.00 97.38 185 THR A O 1
ATOM 1508 N N . CYS A 1 186 ? 3.320 13.464 2.059 1.00 96.75 186 CYS A N 1
ATOM 1509 C CA . CYS A 1 186 ? 4.350 12.553 2.528 1.00 96.75 186 CYS A CA 1
ATOM 1510 C C . CYS A 1 186 ? 5.107 13.169 3.705 1.00 96.75 186 CYS A C 1
ATOM 1512 O O . CYS A 1 186 ? 5.271 12.502 4.720 1.00 96.75 186 CYS A O 1
ATOM 1514 N N . SER A 1 187 ? 5.480 14.451 3.627 1.00 97.19 187 SER A N 1
ATOM 1515 C CA . SER A 1 187 ? 6.161 15.155 4.724 1.00 97.19 187 SER A CA 1
ATOM 1516 C C . SER A 1 187 ? 5.305 15.230 5.997 1.00 97.19 187 SER A C 1
ATOM 1518 O O . SER A 1 187 ? 5.789 14.958 7.095 1.00 97.19 187 SER A O 1
ATOM 1520 N N . GLN A 1 188 ? 4.007 15.507 5.869 1.00 97.50 188 GLN A N 1
ATOM 1521 C CA . GLN A 1 188 ? 3.077 15.477 7.003 1.00 97.50 188 GLN A CA 1
ATOM 1522 C C . GLN A 1 188 ? 2.950 14.074 7.603 1.00 97.50 188 GLN A C 1
ATOM 1524 O O . GLN A 1 188 ? 3.004 13.903 8.820 1.00 97.50 188 GLN A O 1
ATOM 1529 N N . THR A 1 189 ? 2.861 13.055 6.747 1.00 97.75 189 THR A N 1
ATOM 1530 C CA . THR A 1 189 ? 2.830 11.649 7.166 1.00 97.75 189 THR A CA 1
ATOM 1531 C C . THR A 1 189 ? 4.094 11.278 7.943 1.00 97.75 189 THR A C 1
ATOM 1533 O O . THR A 1 189 ? 3.989 10.665 9.002 1.00 97.75 189 THR A O 1
ATOM 1536 N N . GLN A 1 190 ? 5.278 11.703 7.487 1.00 96.81 190 GLN A N 1
ATOM 1537 C CA . GLN A 1 190 ? 6.546 11.489 8.197 1.00 96.81 190 GLN A CA 1
ATOM 1538 C C . GLN A 1 190 ? 6.502 12.080 9.611 1.00 96.81 190 GLN A C 1
ATOM 1540 O O . GLN A 1 190 ? 6.821 11.390 10.575 1.00 96.81 190 GLN A O 1
ATOM 1545 N N . ARG A 1 191 ? 6.006 13.312 9.763 1.00 96.94 191 ARG A N 1
ATOM 1546 C CA . ARG A 1 191 ? 5.887 13.971 11.074 1.00 96.94 191 ARG A CA 1
ATOM 1547 C C . ARG A 1 191 ? 4.905 13.269 12.017 1.00 96.94 191 ARG A C 1
ATOM 1549 O O . ARG A 1 191 ? 5.123 13.265 13.228 1.00 96.94 191 ARG A O 1
ATOM 1556 N N . ILE A 1 192 ? 3.842 12.658 11.486 1.00 96.69 192 ILE A N 1
ATOM 1557 C CA . ILE A 1 192 ? 2.942 11.796 12.272 1.00 96.69 192 ILE A CA 1
ATOM 1558 C C . ILE A 1 192 ? 3.659 10.494 12.660 1.00 96.69 192 ILE A C 1
ATOM 1560 O O . ILE A 1 192 ? 3.568 10.064 13.806 1.00 96.69 192 ILE A O 1
ATOM 1564 N N . MET A 1 193 ? 4.403 9.871 11.742 1.00 95.88 193 MET A N 1
ATOM 1565 C CA . MET A 1 193 ? 5.171 8.647 12.013 1.00 95.88 193 MET A CA 1
ATOM 1566 C C . MET A 1 193 ? 6.236 8.853 13.100 1.00 95.88 193 MET A C 1
ATOM 1568 O O . MET A 1 193 ? 6.427 7.979 13.943 1.00 95.88 193 MET A O 1
ATOM 1572 N N . GLU A 1 194 ? 6.913 10.001 13.096 1.00 93.81 194 GLU A N 1
ATOM 1573 C CA . GLU A 1 194 ? 7.944 10.379 14.072 1.00 93.81 194 GLU A CA 1
ATOM 1574 C C . GLU A 1 194 ? 7.403 10.575 15.492 1.00 93.81 194 GLU A C 1
ATOM 1576 O O . GLU A 1 194 ? 8.166 10.469 16.451 1.00 93.81 194 GLU A O 1
ATOM 1581 N N . HIS A 1 195 ? 6.096 10.818 15.641 1.00 93.06 195 HIS A N 1
ATOM 1582 C CA . HIS A 1 195 ? 5.446 10.876 16.953 1.00 93.06 195 HIS A CA 1
ATOM 1583 C C . HIS A 1 195 ? 5.462 9.520 17.671 1.00 93.06 195 HIS A C 1
ATOM 1585 O O . HIS A 1 195 ? 5.473 9.469 18.898 1.00 93.06 195 HIS A O 1
ATOM 1591 N N . PHE A 1 196 ? 5.493 8.419 16.918 1.00 93.38 196 PHE A N 1
ATOM 1592 C CA . PHE A 1 196 ? 5.601 7.079 17.480 1.00 93.38 196 PHE A CA 1
ATOM 1593 C C . PHE A 1 196 ? 7.064 6.716 17.744 1.00 93.38 196 PHE A C 1
ATOM 1595 O O . PHE A 1 196 ? 7.940 6.867 16.878 1.00 93.38 196 PHE A O 1
ATOM 1602 N N . GLY A 1 197 ? 7.331 6.184 18.939 1.00 87.94 197 GLY A N 1
ATOM 1603 C CA . GLY A 1 197 ? 8.681 5.834 19.372 1.00 87.94 197 GLY A CA 1
ATOM 1604 C C . GLY A 1 197 ? 9.400 4.880 18.408 1.00 87.94 197 GLY A C 1
ATOM 1605 O O . GLY A 1 197 ? 8.793 4.072 17.705 1.00 87.94 197 GLY A O 1
ATOM 1606 N N . THR A 1 198 ? 10.733 4.958 18.368 1.00 86.50 198 THR A N 1
ATOM 1607 C CA . THR A 1 198 ? 11.586 4.178 17.442 1.00 86.50 198 THR A CA 1
ATOM 1608 C C . THR A 1 198 ? 11.517 2.670 17.646 1.00 86.50 198 THR A C 1
ATOM 1610 O O . THR A 1 198 ? 11.850 1.918 16.735 1.00 86.50 198 THR A O 1
ATOM 1613 N N . PHE A 1 199 ? 11.089 2.231 18.828 1.00 89.06 199 PHE A N 1
ATOM 1614 C CA . PHE A 1 199 ? 11.010 0.822 19.209 1.00 89.06 199 PHE A CA 1
ATOM 1615 C C . PHE A 1 199 ? 9.597 0.392 19.607 1.00 89.06 199 PHE A C 1
ATOM 1617 O O . PHE A 1 199 ? 9.407 -0.755 20.004 1.00 89.06 199 PHE A O 1
ATOM 1624 N N . GLU A 1 200 ? 8.614 1.290 19.508 1.00 92.00 200 GLU A N 1
ATOM 1625 C CA . GLU A 1 200 ? 7.230 0.965 19.837 1.00 92.00 200 GLU A CA 1
ATOM 1626 C C . GLU A 1 200 ? 6.651 0.048 18.764 1.00 92.00 200 GLU A C 1
ATOM 1628 O O . GLU A 1 200 ? 6.636 0.390 17.577 1.00 92.00 200 GLU A O 1
ATOM 1633 N N . ARG A 1 201 ? 6.206 -1.134 19.191 1.00 90.94 201 ARG A N 1
ATOM 1634 C CA . ARG A 1 201 ? 5.703 -2.190 18.317 1.00 90.94 201 ARG A CA 1
ATOM 1635 C C . ARG A 1 201 ? 4.281 -2.547 18.681 1.00 90.94 201 ARG A C 1
ATOM 1637 O O . ARG A 1 201 ? 3.935 -2.622 19.857 1.00 90.94 201 ARG A O 1
ATOM 1644 N N . ASP A 1 202 ? 3.520 -2.857 17.648 1.00 84.75 202 ASP A N 1
ATOM 1645 C CA . ASP A 1 202 ? 2.264 -3.561 17.789 1.00 84.75 202 ASP A CA 1
ATOM 1646 C C . ASP A 1 202 ? 2.555 -4.975 18.329 1.00 84.75 202 ASP A C 1
ATOM 1648 O O . ASP A 1 202 ? 3.329 -5.717 17.714 1.00 84.75 202 ASP A O 1
ATOM 1652 N N . PRO A 1 203 ? 1.995 -5.358 19.488 1.00 80.88 203 PRO A N 1
ATOM 1653 C CA . PRO A 1 203 ? 2.264 -6.657 20.096 1.00 80.88 203 PRO A CA 1
ATOM 1654 C C . PRO A 1 203 ? 1.688 -7.829 19.288 1.00 80.88 203 PRO A C 1
ATOM 1656 O O . PRO A 1 203 ? 2.196 -8.943 19.400 1.00 80.88 203 PRO A O 1
ATOM 1659 N N . ALA A 1 204 ? 0.657 -7.602 18.470 1.00 77.06 204 ALA A N 1
ATOM 1660 C CA . ALA A 1 204 ? 0.035 -8.627 17.642 1.00 77.06 204 ALA A CA 1
ATOM 1661 C C . ALA A 1 204 ? 0.799 -8.851 16.330 1.00 77.06 204 ALA A C 1
ATOM 1663 O O . ALA A 1 204 ? 0.922 -9.990 15.877 1.00 77.06 204 ALA A O 1
ATOM 1664 N N . THR A 1 205 ? 1.321 -7.788 15.709 1.00 78.00 205 THR A N 1
ATOM 1665 C CA . THR A 1 205 ? 1.997 -7.888 14.398 1.00 78.00 205 THR A CA 1
ATOM 1666 C C . THR A 1 205 ? 3.523 -7.869 14.487 1.00 78.00 205 THR A C 1
ATOM 1668 O O . THR A 1 205 ? 4.205 -8.305 13.558 1.00 78.00 205 THR A O 1
ATOM 1671 N N . GLY A 1 206 ? 4.079 -7.341 15.579 1.00 84.69 206 GLY A N 1
ATOM 1672 C CA . GLY A 1 206 ? 5.505 -7.045 15.729 1.00 84.69 206 GLY A CA 1
ATOM 1673 C C . GLY A 1 206 ? 5.993 -5.866 14.874 1.00 84.69 206 GLY A C 1
ATOM 1674 O O . GLY A 1 206 ? 7.181 -5.524 14.932 1.00 84.69 206 GLY A O 1
ATOM 1675 N N . CYS A 1 207 ? 5.114 -5.242 14.083 1.00 88.00 207 CYS A N 1
ATOM 1676 C CA . CYS A 1 207 ? 5.430 -4.074 13.266 1.00 88.00 207 CYS A CA 1
ATOM 1677 C C . CYS A 1 207 ? 5.623 -2.847 14.156 1.00 88.00 207 CYS A C 1
ATOM 1679 O O . CYS A 1 207 ? 4.947 -2.696 15.172 1.00 88.00 207 CYS A O 1
ATOM 1681 N N . LEU A 1 208 ? 6.539 -1.947 13.784 1.00 94.06 208 LEU A N 1
ATOM 1682 C CA . LEU A 1 208 ? 6.639 -0.670 14.486 1.00 94.06 208 LEU A CA 1
ATOM 1683 C C . LEU A 1 208 ? 5.370 0.160 14.263 1.00 94.06 208 LEU A C 1
ATOM 1685 O O . LEU A 1 208 ? 4.850 0.209 13.144 1.00 94.06 208 LEU A O 1
ATOM 1689 N N . PHE A 1 209 ? 4.937 0.898 15.284 1.00 94.25 209 PHE A N 1
ATOM 1690 C CA . PHE A 1 209 ? 3.766 1.776 15.194 1.00 94.25 209 PHE A CA 1
ATOM 1691 C C . PHE A 1 209 ? 3.898 2.857 14.118 1.00 94.25 209 PHE A C 1
ATOM 1693 O O . PHE A 1 209 ? 2.924 3.169 13.442 1.00 94.25 209 PHE A O 1
ATOM 1700 N N . ARG A 1 210 ? 5.111 3.352 13.850 1.00 95.38 210 ARG A N 1
ATOM 1701 C CA . ARG A 1 210 ? 5.376 4.228 12.692 1.00 95.38 210 ARG A CA 1
ATOM 1702 C C . ARG A 1 210 ? 5.051 3.571 11.343 1.00 95.38 210 ARG A C 1
ATOM 1704 O O . ARG A 1 210 ? 4.604 4.248 10.425 1.00 95.38 210 ARG A O 1
ATOM 1711 N N . GLY A 1 211 ? 5.254 2.259 11.222 1.00 95.69 211 GLY A N 1
ATOM 1712 C CA . GLY A 1 211 ? 4.859 1.489 10.043 1.00 95.69 211 GLY A CA 1
ATOM 1713 C C . GLY A 1 211 ? 3.339 1.343 9.948 1.00 95.69 211 GLY A C 1
ATOM 1714 O O . GLY A 1 211 ? 2.777 1.542 8.875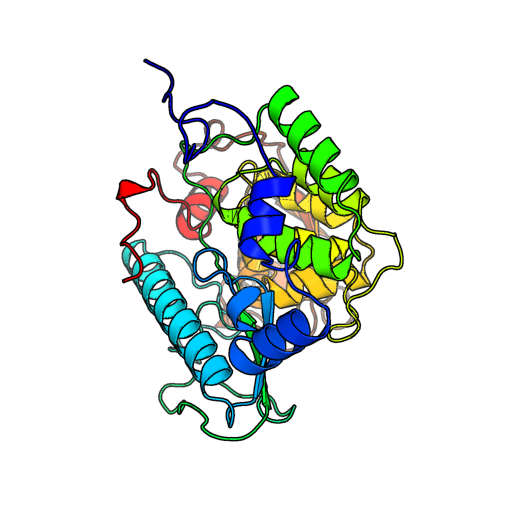 1.00 95.69 211 GLY A O 1
ATOM 1715 N N . GLU A 1 212 ? 2.661 1.083 11.071 1.00 94.88 212 GLU A N 1
ATOM 1716 C CA . GLU A 1 212 ? 1.189 1.041 11.126 1.00 94.88 212 GLU A CA 1
ATOM 1717 C C . GLU A 1 212 ? 0.565 2.397 10.766 1.00 94.88 212 GLU A C 1
ATOM 1719 O O . GLU A 1 212 ? -0.387 2.445 9.989 1.00 94.88 212 GLU A O 1
ATOM 1724 N N . ALA A 1 213 ? 1.128 3.505 11.260 1.00 95.94 213 ALA A N 1
ATOM 1725 C CA . ALA A 1 213 ? 0.685 4.856 10.918 1.00 95.94 213 ALA A CA 1
ATOM 1726 C C . ALA A 1 213 ? 0.779 5.112 9.407 1.00 95.94 213 ALA A C 1
ATOM 1728 O O . ALA A 1 213 ? -0.169 5.613 8.804 1.00 95.94 213 ALA A O 1
ATOM 1729 N N . PHE A 1 214 ? 1.883 4.702 8.771 1.00 97.12 214 PHE A N 1
ATOM 1730 C CA . PHE A 1 214 ? 2.023 4.795 7.318 1.00 97.12 214 PHE A CA 1
ATOM 1731 C C . PHE A 1 214 ? 0.962 3.965 6.579 1.00 97.12 214 PHE A C 1
ATOM 1733 O O . PHE A 1 214 ? 0.368 4.449 5.619 1.00 97.12 214 PHE A O 1
ATOM 1740 N N . ILE A 1 215 ? 0.683 2.736 7.028 1.00 96.38 215 ILE A N 1
ATOM 1741 C CA . ILE A 1 215 ? -0.338 1.864 6.420 1.00 96.38 215 ILE A CA 1
ATOM 1742 C C . ILE A 1 215 ? -1.734 2.486 6.522 1.00 96.38 215 ILE A C 1
ATOM 1744 O O . ILE A 1 215 ? -2.478 2.467 5.543 1.00 96.38 215 ILE A O 1
ATOM 1748 N N . VAL A 1 216 ? -2.074 3.068 7.676 1.00 95.12 216 VAL A N 1
ATOM 1749 C CA . VAL A 1 216 ? -3.344 3.782 7.878 1.00 95.12 216 VAL A CA 1
ATOM 1750 C C . VAL A 1 216 ? -3.460 4.972 6.926 1.00 95.12 216 VAL A C 1
ATOM 1752 O O . VAL A 1 216 ? -4.512 5.181 6.327 1.00 95.12 216 VAL A O 1
ATOM 1755 N N . LEU A 1 217 ? -2.386 5.744 6.763 1.00 96.44 217 LEU A N 1
ATOM 1756 C CA . LEU A 1 217 ? -2.393 6.974 5.971 1.00 96.44 217 LEU A CA 1
ATOM 1757 C C . LEU A 1 217 ? -2.144 6.752 4.472 1.00 96.44 217 LEU A C 1
ATOM 1759 O O . LEU A 1 217 ? -2.336 7.673 3.687 1.00 96.44 217 LEU A O 1
ATOM 1763 N N . PHE A 1 218 ? -1.774 5.545 4.040 1.00 96.94 218 PHE A N 1
ATOM 1764 C CA . PHE A 1 218 ? -1.367 5.246 2.662 1.00 96.94 218 PHE A CA 1
ATOM 1765 C C . PHE A 1 218 ? -2.371 5.693 1.584 1.00 96.94 218 PHE A C 1
ATOM 1767 O O . PHE A 1 218 ? -1.975 6.243 0.554 1.00 96.94 218 PHE A O 1
ATOM 1774 N N . SER A 1 219 ? -3.670 5.479 1.807 1.00 94.38 219 SER A N 1
ATOM 1775 C CA . SER A 1 219 ? -4.748 5.884 0.886 1.00 94.38 219 SER A CA 1
ATOM 1776 C C . SER A 1 219 ? -5.117 7.371 0.998 1.00 94.38 219 SER A C 1
ATOM 1778 O O . SER A 1 219 ? -5.994 7.849 0.280 1.00 94.38 219 SER A O 1
ATOM 1780 N N . ARG A 1 220 ? -4.458 8.111 1.899 1.00 95.00 220 ARG A N 1
ATOM 1781 C CA . ARG A 1 220 ? -4.721 9.516 2.248 1.00 95.00 220 ARG A CA 1
ATOM 1782 C C . ARG A 1 220 ? -3.585 10.461 1.839 1.00 95.00 220 ARG A C 1
ATOM 1784 O O . ARG A 1 220 ? -3.686 11.661 2.080 1.00 95.00 220 ARG A O 1
ATOM 1791 N N . ILE A 1 221 ? -2.529 9.934 1.218 1.00 96.06 221 ILE A N 1
ATOM 1792 C CA . ILE A 1 221 ? -1.355 10.696 0.772 1.00 96.06 221 ILE A CA 1
ATOM 1793 C C . ILE A 1 221 ? -1.576 11.259 -0.636 1.00 96.06 221 ILE A C 1
ATOM 1795 O O . ILE A 1 221 ? -1.815 10.489 -1.568 1.00 96.06 221 ILE A O 1
ATOM 1799 N N . VAL A 1 222 ? -1.491 12.585 -0.791 1.00 94.12 222 VAL A N 1
ATOM 1800 C CA . VAL A 1 222 ? -1.812 13.298 -2.051 1.00 94.12 222 VAL A CA 1
ATOM 1801 C C . VAL A 1 222 ? -0.634 13.463 -3.014 1.00 94.12 222 VAL A C 1
ATOM 1803 O O . VAL A 1 222 ? -0.845 13.705 -4.201 1.00 94.12 222 VAL A O 1
ATOM 1806 N N . ASP A 1 223 ? 0.594 13.370 -2.504 1.00 93.12 223 ASP A N 1
ATOM 1807 C CA . ASP A 1 223 ? 1.857 13.501 -3.235 1.00 93.12 223 ASP A CA 1
ATOM 1808 C C . ASP A 1 223 ? 2.558 12.138 -3.329 1.00 93.12 223 ASP A C 1
ATOM 1810 O O . ASP A 1 223 ? 3.706 11.953 -2.920 1.00 93.12 223 ASP A O 1
ATOM 1814 N N . GLU A 1 224 ? 1.850 11.141 -3.868 1.00 92.00 224 GLU A N 1
ATOM 1815 C CA . GLU A 1 224 ? 2.263 9.734 -3.845 1.00 92.00 224 GLU A CA 1
ATOM 1816 C C . GLU A 1 224 ? 3.605 9.440 -4.549 1.00 92.00 224 GLU A C 1
ATOM 1818 O O . GLU A 1 224 ? 4.193 8.371 -4.375 1.00 92.00 224 GLU A O 1
ATOM 1823 N N . TRP A 1 225 ? 4.129 10.380 -5.337 1.00 90.38 225 TRP A N 1
ATOM 1824 C CA . TRP A 1 225 ? 5.462 10.280 -5.933 1.00 90.38 225 TRP A CA 1
ATOM 1825 C C . TRP A 1 225 ? 6.598 10.361 -4.903 1.00 90.38 225 TRP A C 1
ATOM 1827 O O . TRP A 1 225 ? 7.697 9.899 -5.206 1.00 90.38 225 TRP A O 1
ATOM 1837 N N . ASN A 1 226 ? 6.325 10.864 -3.695 1.00 92.00 226 ASN A N 1
ATOM 1838 C CA . ASN A 1 226 ? 7.277 10.966 -2.585 1.00 92.00 226 ASN A CA 1
ATOM 1839 C C . ASN A 1 226 ? 7.225 9.763 -1.618 1.00 92.00 226 ASN A C 1
ATOM 1841 O O . ASN A 1 226 ? 7.970 9.726 -0.636 1.00 92.00 226 ASN A O 1
ATOM 1845 N N . LEU A 1 227 ? 6.388 8.744 -1.877 1.00 93.62 227 LEU A N 1
ATOM 1846 C CA . LEU A 1 227 ? 6.209 7.605 -0.957 1.00 93.62 227 LEU A CA 1
ATOM 1847 C C . LEU A 1 227 ? 7.523 6.885 -0.628 1.00 93.62 227 LEU A C 1
ATOM 1849 O O . LEU A 1 227 ? 7.716 6.444 0.505 1.00 93.62 227 LEU A O 1
ATOM 1853 N N . SER A 1 228 ? 8.437 6.769 -1.596 1.00 90.88 228 SER A N 1
ATOM 1854 C CA . SER A 1 228 ? 9.727 6.104 -1.391 1.00 90.88 228 SER A CA 1
ATOM 1855 C C . SER A 1 228 ? 10.613 6.817 -0.375 1.00 90.88 228 SER A C 1
ATOM 1857 O O . SER A 1 228 ? 11.320 6.156 0.384 1.00 90.88 228 SER A O 1
ATOM 1859 N N . GLU A 1 229 ? 10.556 8.150 -0.336 1.00 90.75 229 GLU A N 1
ATOM 1860 C CA . GLU A 1 229 ? 11.308 8.959 0.624 1.00 90.75 229 GLU A CA 1
ATOM 1861 C C . GLU A 1 229 ? 10.749 8.755 2.032 1.00 90.75 229 GLU A C 1
ATOM 1863 O O . GLU A 1 229 ? 11.504 8.446 2.951 1.00 90.75 229 GLU A O 1
ATOM 1868 N N . THR A 1 230 ? 9.423 8.775 2.189 1.00 93.31 230 THR A N 1
ATOM 1869 C CA . THR A 1 230 ? 8.770 8.455 3.471 1.00 93.31 230 THR A CA 1
ATOM 1870 C C . THR A 1 230 ? 9.098 7.043 3.951 1.00 93.31 230 THR A C 1
ATOM 1872 O O . THR A 1 230 ? 9.437 6.844 5.116 1.00 93.31 230 THR A O 1
ATOM 1875 N N . LEU A 1 231 ? 9.069 6.053 3.055 1.00 93.25 231 LEU A N 1
ATOM 1876 C CA . LEU A 1 231 ? 9.429 4.671 3.383 1.00 93.25 231 LEU A CA 1
ATOM 1877 C C . LEU A 1 231 ? 10.913 4.508 3.742 1.00 93.25 231 LEU A C 1
ATOM 1879 O O . LEU A 1 231 ? 11.259 3.547 4.425 1.00 93.25 231 LEU A O 1
ATOM 1883 N N . SER A 1 232 ? 11.792 5.409 3.293 1.00 90.50 232 SER A N 1
ATOM 1884 C CA . SER A 1 232 ? 13.227 5.358 3.607 1.00 90.50 232 SER A CA 1
ATOM 1885 C C . SER A 1 232 ? 13.554 5.723 5.059 1.00 90.50 232 SER A C 1
ATOM 1887 O O . SER A 1 232 ? 14.628 5.367 5.539 1.00 90.50 232 SER A O 1
ATOM 1889 N N . LEU A 1 233 ? 12.620 6.361 5.777 1.00 88.31 233 LEU A N 1
ATOM 1890 C CA . LEU A 1 233 ? 12.747 6.641 7.213 1.00 88.31 233 LEU A CA 1
ATOM 1891 C C . LEU A 1 233 ? 12.541 5.398 8.089 1.00 88.31 233 LEU A C 1
ATOM 1893 O O . LEU A 1 233 ? 12.851 5.409 9.283 1.00 88.31 233 LEU A O 1
ATOM 1897 N N . LEU A 1 234 ? 11.974 4.335 7.520 1.00 91.38 234 LEU A N 1
ATOM 1898 C CA . LEU A 1 234 ? 11.776 3.070 8.209 1.00 91.38 234 LEU A CA 1
ATOM 1899 C C . LEU A 1 234 ? 13.049 2.227 8.119 1.00 91.38 234 LEU A C 1
ATOM 1901 O O . LEU A 1 234 ? 13.703 2.168 7.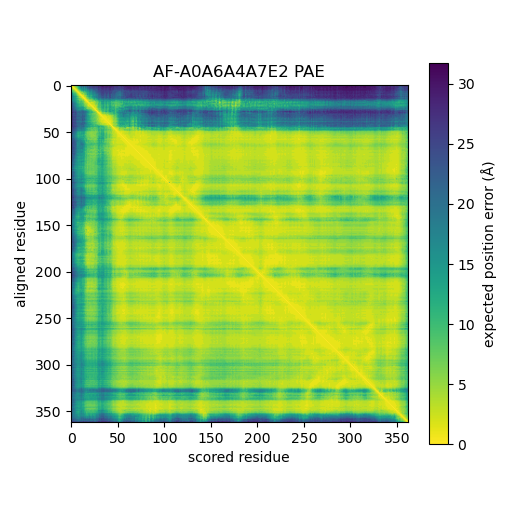077 1.00 91.38 234 LEU A O 1
ATOM 1905 N N . ASP A 1 235 ? 13.369 1.512 9.199 1.00 90.00 235 ASP A N 1
ATOM 1906 C CA . ASP A 1 235 ? 14.388 0.468 9.129 1.00 90.00 235 ASP A CA 1
ATOM 1907 C C . ASP A 1 235 ? 13.992 -0.606 8.097 1.00 90.00 235 ASP A C 1
ATOM 1909 O O . ASP A 1 235 ? 12.818 -0.764 7.748 1.00 90.00 235 ASP A O 1
ATOM 1913 N N . LEU A 1 236 ? 14.976 -1.362 7.604 1.00 89.19 236 LEU A N 1
ATOM 1914 C CA . LEU A 1 236 ? 14.758 -2.342 6.537 1.00 89.19 236 LEU A CA 1
ATOM 1915 C C . LEU A 1 236 ? 13.683 -3.382 6.890 1.00 89.19 236 LEU A C 1
ATOM 1917 O O . LEU A 1 236 ? 12.897 -3.760 6.020 1.00 89.19 236 LEU A O 1
ATOM 1921 N N . THR A 1 237 ? 13.625 -3.829 8.145 1.00 90.19 237 THR A N 1
ATOM 1922 C CA . THR A 1 237 ? 12.650 -4.824 8.606 1.00 90.19 237 THR A CA 1
ATOM 1923 C C . THR A 1 237 ? 11.241 -4.246 8.549 1.00 90.19 237 THR A C 1
ATOM 1925 O O . THR A 1 237 ? 10.346 -4.851 7.959 1.00 90.19 237 THR A O 1
ATOM 1928 N N . THR A 1 238 ? 11.053 -3.041 9.083 1.00 91.94 238 THR A N 1
ATOM 1929 C CA . THR A 1 238 ? 9.763 -2.348 9.093 1.00 91.94 238 THR A CA 1
ATOM 1930 C C . THR A 1 238 ? 9.329 -1.958 7.678 1.00 91.94 238 THR A C 1
ATOM 1932 O O . THR A 1 238 ? 8.179 -2.193 7.312 1.00 91.94 238 THR A O 1
ATOM 1935 N N . LYS A 1 239 ? 10.240 -1.450 6.830 1.00 93.56 239 LYS A N 1
ATOM 1936 C CA . LYS A 1 239 ? 9.961 -1.182 5.405 1.00 93.56 239 LYS A CA 1
ATOM 1937 C C . LYS A 1 239 ? 9.492 -2.456 4.700 1.00 93.56 239 LYS A C 1
ATOM 1939 O O . LYS A 1 239 ? 8.503 -2.419 3.975 1.00 93.56 239 LYS A O 1
ATOM 1944 N N . THR A 1 240 ? 10.154 -3.588 4.944 1.00 92.44 240 THR A N 1
ATOM 1945 C CA . THR A 1 240 ? 9.780 -4.883 4.350 1.00 92.44 240 THR A CA 1
ATOM 1946 C C . THR A 1 240 ? 8.387 -5.326 4.798 1.00 92.44 240 THR A C 1
ATOM 1948 O O . THR A 1 240 ? 7.579 -5.711 3.959 1.00 92.44 240 THR A O 1
ATOM 1951 N N . GLN A 1 241 ? 8.066 -5.206 6.091 1.00 93.19 241 GLN A N 1
ATOM 1952 C CA . GLN A 1 241 ? 6.729 -5.515 6.613 1.00 93.19 241 GLN A CA 1
ATOM 1953 C C . GLN A 1 241 ? 5.646 -4.619 5.996 1.00 93.19 241 GLN A C 1
ATOM 1955 O O . GLN A 1 241 ? 4.599 -5.115 5.588 1.00 93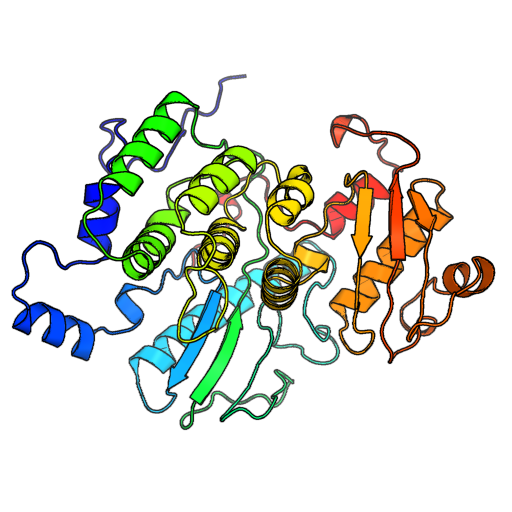.19 241 GLN A O 1
ATOM 1960 N N . VAL A 1 242 ? 5.894 -3.312 5.877 1.00 95.56 242 VAL A N 1
ATOM 1961 C CA . VAL A 1 242 ? 4.951 -2.375 5.243 1.00 95.56 242 VAL A CA 1
ATOM 1962 C C . VAL A 1 242 ? 4.729 -2.729 3.770 1.00 95.56 242 VAL A C 1
ATOM 1964 O O . VAL A 1 242 ? 3.585 -2.793 3.320 1.00 95.56 242 VAL A O 1
ATOM 1967 N N . LEU A 1 243 ? 5.800 -3.010 3.023 1.00 95.56 243 LEU A N 1
ATOM 1968 C CA . LEU A 1 243 ? 5.721 -3.380 1.608 1.00 95.56 243 LEU A CA 1
ATOM 1969 C C . LEU A 1 243 ? 5.027 -4.727 1.378 1.00 95.56 243 LEU A C 1
ATOM 1971 O O . LEU A 1 243 ? 4.315 -4.878 0.388 1.00 95.56 243 LEU A O 1
ATOM 1975 N N . ASP A 1 244 ? 5.200 -5.697 2.273 1.00 94.56 244 ASP A N 1
ATOM 1976 C CA . ASP A 1 244 ? 4.507 -6.985 2.195 1.00 94.56 244 ASP A CA 1
ATOM 1977 C C . ASP A 1 244 ? 2.986 -6.816 2.378 1.00 94.56 244 ASP A C 1
ATOM 1979 O O . ASP A 1 244 ? 2.184 -7.356 1.604 1.00 94.56 244 ASP A O 1
ATOM 1983 N N . ARG A 1 245 ? 2.594 -5.968 3.339 1.00 95.38 245 ARG A N 1
ATOM 1984 C CA . ARG A 1 245 ? 1.196 -5.708 3.718 1.00 95.38 245 ARG A CA 1
ATOM 1985 C C . ARG A 1 245 ? 0.451 -4.779 2.766 1.00 95.38 245 ARG A C 1
ATOM 1987 O O . ARG A 1 245 ? -0.732 -4.991 2.533 1.00 95.38 245 ARG A O 1
ATOM 1994 N N . LEU A 1 246 ? 1.112 -3.766 2.206 1.00 96.81 246 LEU A N 1
ATOM 1995 C CA . LEU A 1 246 ? 0.511 -2.878 1.201 1.00 96.81 246 LEU A CA 1
ATOM 1996 C C . LEU A 1 246 ? 0.674 -3.419 -0.222 1.00 96.81 246 LEU A C 1
ATOM 1998 O O . LEU A 1 246 ? -0.146 -3.137 -1.091 1.00 96.81 246 LEU A O 1
ATOM 2002 N N . GLY A 1 247 ? 1.712 -4.213 -0.467 1.00 95.88 247 GLY A N 1
ATOM 2003 C CA . GLY A 1 247 ? 2.136 -4.650 -1.789 1.00 95.88 247 GLY A CA 1
ATOM 2004 C C . GLY A 1 247 ? 3.146 -3.704 -2.418 1.00 95.88 247 GLY A C 1
ATOM 2005 O O . GLY A 1 247 ? 2.884 -2.516 -2.606 1.00 95.88 247 GLY A O 1
ATOM 2006 N N . VAL A 1 248 ? 4.293 -4.260 -2.818 1.00 94.94 248 VAL A N 1
ATOM 2007 C CA . VAL A 1 248 ? 5.414 -3.517 -3.416 1.00 94.94 248 VAL A CA 1
ATOM 2008 C C . VAL A 1 248 ? 4.951 -2.688 -4.614 1.00 94.94 248 VAL A C 1
ATOM 2010 O O . VAL A 1 248 ? 5.337 -1.531 -4.761 1.00 94.94 248 VAL A O 1
ATOM 2013 N N . LEU A 1 249 ? 4.080 -3.265 -5.444 1.00 94.94 249 LEU A N 1
ATOM 2014 C CA . LEU A 1 249 ? 3.546 -2.604 -6.627 1.00 94.94 249 LEU A CA 1
ATOM 2015 C C . LEU A 1 249 ? 2.605 -1.441 -6.287 1.00 94.94 249 LEU A C 1
ATOM 2017 O O . LEU A 1 249 ? 2.621 -0.421 -6.972 1.00 94.94 249 LEU A O 1
ATOM 2021 N N . ASN A 1 250 ? 1.843 -1.552 -5.197 1.00 95.75 250 ASN A N 1
ATOM 2022 C CA . ASN A 1 250 ? 1.028 -0.447 -4.704 1.00 95.75 250 ASN A CA 1
ATOM 2023 C C . ASN A 1 250 ? 1.903 0.665 -4.102 1.00 95.75 250 ASN A C 1
ATOM 2025 O O . ASN A 1 250 ? 1.496 1.813 -4.117 1.00 95.75 250 ASN A O 1
ATOM 2029 N N . CYS A 1 251 ? 3.105 0.395 -3.597 1.00 95.50 251 CYS A N 1
ATOM 2030 C CA . CYS A 1 251 ? 3.993 1.444 -3.072 1.00 95.50 251 CYS A CA 1
ATOM 2031 C C . CYS A 1 251 ? 4.895 2.096 -4.133 1.00 95.50 251 CYS A C 1
ATOM 2033 O O . CYS A 1 251 ? 5.687 2.975 -3.801 1.00 95.50 251 CYS A O 1
ATOM 2035 N N . PHE A 1 252 ? 4.791 1.682 -5.396 1.00 94.81 252 PHE A N 1
ATOM 2036 C CA . PHE A 1 252 ? 5.617 2.199 -6.480 1.00 94.81 252 PHE A CA 1
ATOM 2037 C C . PHE A 1 252 ? 4.965 3.353 -7.220 1.00 94.81 252 PHE A C 1
ATOM 2039 O O . PHE A 1 252 ? 3.781 3.314 -7.560 1.00 94.81 252 PHE A O 1
ATOM 2046 N N . HIS A 1 253 ? 5.790 4.340 -7.560 1.00 93.88 253 HIS A N 1
ATOM 2047 C CA . HIS A 1 253 ? 5.388 5.433 -8.422 1.00 93.88 253 HIS A CA 1
ATOM 2048 C C . HIS A 1 253 ? 6.248 5.473 -9.695 1.00 93.88 253 HIS A C 1
ATOM 2050 O O . HIS A 1 253 ? 7.475 5.528 -9.605 1.00 93.88 253 HIS A O 1
ATOM 2056 N N . PRO A 1 254 ? 5.664 5.544 -10.907 1.00 93.06 254 PRO A N 1
ATOM 2057 C CA . PRO A 1 254 ? 6.449 5.581 -12.141 1.00 93.06 254 PRO A CA 1
ATOM 2058 C C . PRO A 1 254 ? 7.298 6.842 -12.349 1.00 93.06 254 PRO A C 1
ATOM 2060 O O . PRO A 1 254 ? 8.021 6.895 -13.339 1.00 93.06 254 PRO A O 1
ATOM 2063 N N . LEU A 1 255 ? 7.224 7.861 -11.483 1.00 91.31 255 LEU A N 1
ATOM 2064 C CA . LEU A 1 255 ? 8.158 9.009 -11.456 1.00 91.31 255 LEU A CA 1
ATOM 2065 C C . LEU A 1 255 ? 9.318 8.831 -10.467 1.00 91.31 255 LEU A C 1
ATOM 2067 O O . LEU A 1 255 ? 10.158 9.719 -10.361 1.00 91.31 255 LEU A O 1
ATOM 2071 N N . GLN A 1 256 ? 9.389 7.697 -9.771 1.00 89.88 256 GLN A N 1
ATOM 2072 C CA . GLN A 1 256 ? 10.445 7.426 -8.806 1.00 89.88 256 GLN A CA 1
ATOM 2073 C C . GLN A 1 256 ? 11.828 7.535 -9.466 1.00 89.88 256 GLN A C 1
ATOM 2075 O O . GLN A 1 256 ? 12.057 7.030 -10.577 1.00 89.88 256 GLN A O 1
ATOM 2080 N N . GLN A 1 257 ? 12.720 8.252 -8.779 1.00 90.19 257 GLN A N 1
ATOM 2081 C CA . GLN A 1 257 ? 14.036 8.634 -9.290 1.00 90.19 257 GLN A CA 1
ATOM 2082 C C . GLN A 1 257 ? 15.104 7.603 -8.955 1.00 90.19 257 GLN A C 1
ATOM 2084 O O . GLN A 1 257 ? 15.910 7.243 -9.808 1.00 90.19 257 GLN A O 1
ATOM 2089 N N . ILE A 1 258 ? 15.103 7.108 -7.722 1.00 91.62 258 ILE A N 1
ATOM 2090 C CA . ILE A 1 258 ? 16.068 6.123 -7.254 1.00 91.62 258 ILE A CA 1
ATOM 2091 C C . ILE A 1 258 ? 15.410 5.196 -6.239 1.00 91.62 258 ILE A C 1
ATOM 2093 O O . ILE A 1 258 ? 14.621 5.637 -5.405 1.00 91.62 258 ILE A O 1
ATOM 2097 N N . GLU A 1 259 ? 15.716 3.906 -6.325 1.00 92.88 259 GLU A N 1
ATOM 2098 C CA . GLU A 1 259 ? 15.292 2.919 -5.333 1.00 92.88 259 GLU A CA 1
ATOM 2099 C C . GLU A 1 259 ? 16.159 1.676 -5.397 1.00 92.88 259 GLU A C 1
ATOM 2101 O O . GLU A 1 259 ? 16.692 1.320 -6.450 1.00 92.88 259 GLU A O 1
ATOM 2106 N N . SER A 1 260 ? 16.258 0.987 -4.267 1.00 92.94 260 SER A N 1
ATOM 2107 C CA . SER A 1 260 ? 16.782 -0.369 -4.212 1.00 92.94 260 SER A CA 1
ATOM 2108 C C . SER A 1 260 ? 15.687 -1.324 -3.766 1.00 92.94 260 SER A C 1
ATOM 2110 O O . SER A 1 260 ? 15.237 -1.291 -2.622 1.00 92.94 260 SER A O 1
ATOM 2112 N N . TYR A 1 261 ? 15.301 -2.214 -4.670 1.00 93.50 261 TYR A N 1
ATOM 2113 C CA . TYR A 1 261 ? 14.362 -3.287 -4.399 1.00 93.50 261 TYR A CA 1
ATOM 2114 C C . TYR A 1 261 ? 15.148 -4.505 -3.934 1.00 93.50 261 TYR A C 1
ATOM 2116 O O . TYR A 1 261 ? 15.995 -5.032 -4.657 1.00 93.50 261 TYR A O 1
ATOM 2124 N N . ARG A 1 262 ? 14.889 -4.939 -2.704 1.00 91.00 262 ARG A N 1
ATOM 2125 C CA . ARG A 1 262 ? 15.544 -6.099 -2.103 1.00 91.00 262 ARG A CA 1
ATOM 2126 C C . ARG A 1 262 ? 14.520 -7.194 -1.879 1.00 91.00 262 ARG A C 1
ATOM 2128 O O . ARG A 1 262 ? 13.398 -6.909 -1.477 1.00 91.00 262 ARG A O 1
ATOM 2135 N N . GLN A 1 263 ? 14.953 -8.430 -2.089 1.00 92.44 263 GLN A N 1
ATOM 2136 C CA . GLN A 1 263 ? 14.200 -9.630 -1.733 1.00 92.44 263 GLN A CA 1
ATOM 2137 C C . GLN A 1 263 ? 12.809 -9.747 -2.385 1.00 9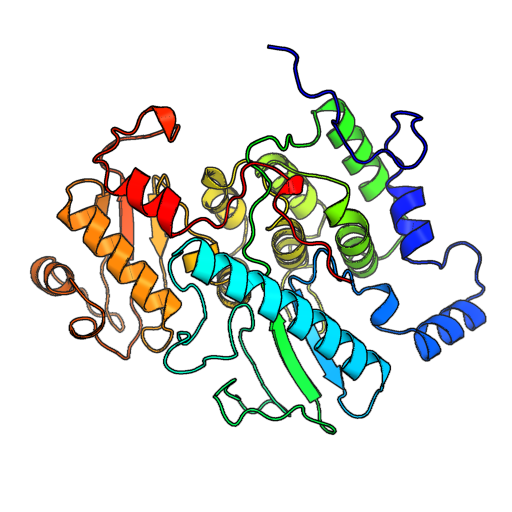2.44 263 GLN A C 1
ATOM 2139 O O . GLN A 1 263 ? 11.877 -10.261 -1.765 1.00 92.44 263 GLN A O 1
ATOM 2144 N N . LEU A 1 264 ? 12.674 -9.317 -3.644 1.00 95.38 264 LEU A N 1
ATOM 2145 C CA . LEU A 1 264 ? 11.454 -9.518 -4.421 1.00 95.38 264 LEU A CA 1
ATOM 2146 C C . LEU A 1 264 ? 11.224 -11.018 -4.659 1.00 95.38 264 LEU A C 1
ATOM 2148 O O . LEU A 1 264 ? 12.015 -11.682 -5.325 1.00 95.38 264 LEU A O 1
ATOM 2152 N N . GLN A 1 265 ? 10.139 -11.549 -4.112 1.00 95.75 265 GLN A N 1
ATOM 2153 C CA . GLN A 1 265 ? 9.716 -12.939 -4.208 1.00 95.75 265 GLN A CA 1
ATOM 2154 C C . GLN A 1 265 ? 9.029 -13.194 -5.548 1.00 95.75 265 GLN A C 1
ATOM 2156 O O . GLN A 1 265 ? 7.923 -12.714 -5.793 1.00 95.75 265 GLN A O 1
ATOM 2161 N N . LEU A 1 266 ? 9.645 -14.005 -6.405 1.00 95.94 266 LEU A N 1
ATOM 2162 C CA . LEU A 1 266 ? 9.102 -14.317 -7.732 1.00 95.94 266 LEU A CA 1
ATOM 2163 C C . LEU A 1 266 ? 7.855 -15.213 -7.678 1.00 95.94 266 LEU A C 1
ATOM 2165 O O . LEU A 1 266 ? 7.078 -15.259 -8.630 1.00 95.94 266 LEU A O 1
ATOM 2169 N N . SER A 1 267 ? 7.602 -15.868 -6.545 1.00 94.12 267 SER A N 1
ATOM 2170 C CA . SER A 1 267 ? 6.350 -16.588 -6.298 1.00 94.12 267 SER A CA 1
ATOM 2171 C C . SER A 1 267 ? 5.133 -15.654 -6.193 1.00 94.12 267 SER A C 1
ATOM 2173 O O . SER A 1 267 ? 4.017 -16.077 -6.501 1.00 94.12 267 SER A O 1
ATOM 2175 N N . ALA A 1 268 ? 5.331 -14.384 -5.820 1.00 94.69 268 ALA A N 1
ATOM 2176 C CA . ALA A 1 268 ? 4.278 -13.376 -5.735 1.00 94.69 268 ALA A CA 1
ATOM 2177 C C . ALA A 1 268 ? 4.088 -12.661 -7.082 1.00 94.69 268 ALA A C 1
ATOM 2179 O O . ALA A 1 268 ? 5.035 -12.158 -7.687 1.00 94.69 268 ALA A O 1
ATOM 2180 N N . PHE A 1 269 ? 2.844 -12.603 -7.556 1.00 95.88 269 PHE A N 1
ATOM 2181 C CA . PHE A 1 269 ? 2.498 -12.026 -8.854 1.00 95.88 269 PHE A CA 1
ATOM 2182 C C . PHE A 1 269 ? 2.799 -10.525 -8.920 1.00 95.88 269 PHE A C 1
ATOM 2184 O O . PHE A 1 269 ? 3.446 -10.079 -9.865 1.00 95.88 269 PHE A O 1
ATOM 2191 N N . ASP A 1 270 ? 2.385 -9.742 -7.922 1.00 96.12 270 ASP A N 1
ATOM 2192 C CA . ASP A 1 270 ? 2.604 -8.290 -7.908 1.00 96.12 270 ASP A CA 1
ATOM 2193 C C . ASP A 1 270 ? 4.096 -7.920 -7.908 1.00 96.12 270 ASP A C 1
ATOM 2195 O O . ASP A 1 270 ? 4.503 -6.940 -8.534 1.00 96.12 270 ASP A O 1
ATOM 2199 N N . GLN A 1 271 ? 4.930 -8.740 -7.267 1.00 96.81 271 GLN A N 1
ATOM 2200 C CA . GLN A 1 271 ? 6.382 -8.570 -7.262 1.00 96.81 271 GLN A CA 1
ATOM 2201 C C . GLN A 1 271 ? 7.014 -8.946 -8.610 1.00 96.81 271 GLN A C 1
ATOM 2203 O O . GLN A 1 271 ? 7.931 -8.261 -9.059 1.00 96.81 271 GLN A O 1
ATOM 2208 N N . ARG A 1 272 ? 6.490 -9.950 -9.327 1.00 97.25 272 ARG A N 1
ATOM 2209 C CA . ARG A 1 272 ? 6.878 -10.196 -10.729 1.00 97.25 272 ARG A CA 1
ATOM 2210 C C . ARG A 1 272 ? 6.480 -9.039 -11.644 1.00 97.25 272 ARG A C 1
ATOM 2212 O O . ARG A 1 272 ? 7.295 -8.584 -12.444 1.00 97.25 272 ARG A O 1
ATOM 2219 N N . GLN A 1 273 ? 5.265 -8.507 -11.489 1.00 96.94 273 GLN A N 1
ATOM 2220 C CA . GLN A 1 273 ? 4.803 -7.348 -12.260 1.00 96.94 273 GLN A CA 1
ATOM 2221 C C . GLN A 1 273 ? 5.666 -6.107 -12.006 1.00 96.94 273 GLN A C 1
ATOM 2223 O O . GLN A 1 273 ? 5.994 -5.391 -12.953 1.00 96.94 273 GLN A O 1
ATOM 2228 N N . MET A 1 274 ? 6.107 -5.887 -10.762 1.00 96.62 274 MET A N 1
ATOM 2229 C CA . MET A 1 274 ? 7.105 -4.862 -10.444 1.00 96.62 274 MET A CA 1
ATOM 2230 C C . MET A 1 274 ? 8.361 -5.023 -11.306 1.00 96.62 274 MET A C 1
ATOM 2232 O O . MET A 1 274 ? 8.791 -4.074 -11.956 1.00 96.62 274 MET A O 1
ATOM 2236 N N . ILE A 1 275 ? 8.925 -6.231 -11.375 1.00 96.88 275 ILE A N 1
ATOM 2237 C CA . ILE A 1 275 ? 10.148 -6.494 -12.145 1.00 96.88 275 ILE A CA 1
ATOM 2238 C C . ILE A 1 275 ? 9.929 -6.232 -13.636 1.00 96.88 275 ILE A C 1
ATOM 2240 O O . ILE A 1 275 ? 10.754 -5.573 -14.265 1.00 96.88 275 ILE A O 1
ATOM 2244 N N . LEU A 1 276 ? 8.797 -6.662 -14.197 1.00 97.06 276 LEU A N 1
ATOM 2245 C CA . LEU A 1 276 ? 8.457 -6.380 -15.595 1.00 97.06 276 LEU A CA 1
ATOM 2246 C C . LEU A 1 276 ? 8.357 -4.871 -15.871 1.00 97.06 276 LEU A C 1
ATOM 2248 O O . LEU A 1 276 ? 8.799 -4.403 -16.922 1.00 97.06 276 LEU A O 1
ATOM 2252 N N . ILE A 1 277 ? 7.822 -4.083 -14.930 1.00 96.94 277 ILE A N 1
ATOM 2253 C CA . ILE A 1 277 ? 7.798 -2.616 -15.033 1.00 96.94 277 ILE A CA 1
ATOM 2254 C C . ILE A 1 277 ? 9.218 -2.046 -15.020 1.00 96.94 277 ILE A C 1
ATOM 2256 O O . ILE A 1 277 ? 9.537 -1.205 -15.864 1.00 96.94 277 ILE A O 1
ATOM 2260 N N . LEU A 1 278 ? 10.072 -2.509 -14.106 1.00 96.56 278 LEU A N 1
ATOM 2261 C CA . LEU A 1 278 ? 11.467 -2.079 -14.011 1.00 96.56 278 LEU A CA 1
ATOM 2262 C C . LEU A 1 278 ? 12.232 -2.381 -15.308 1.00 96.56 278 LEU A C 1
ATOM 2264 O O . LEU A 1 278 ? 12.862 -1.485 -15.874 1.00 96.56 278 LEU A O 1
ATOM 2268 N N . VAL A 1 279 ? 12.107 -3.602 -15.839 1.00 95.88 279 VAL A N 1
ATOM 2269 C CA . VAL A 1 279 ? 12.713 -4.011 -17.118 1.00 95.88 279 VAL A CA 1
ATOM 2270 C C . VAL A 1 279 ? 12.182 -3.157 -18.269 1.00 95.88 279 VAL A C 1
ATOM 2272 O O . VAL A 1 279 ? 12.960 -2.681 -19.093 1.00 95.88 279 VAL A O 1
ATOM 2275 N N . LYS A 1 280 ? 10.874 -2.878 -18.313 1.00 95.38 280 LYS A N 1
ATOM 2276 C CA . LYS A 1 280 ? 10.263 -2.019 -19.339 1.00 95.38 280 LYS A CA 1
ATOM 2277 C C . LYS A 1 280 ? 10.773 -0.576 -19.279 1.00 95.38 280 LYS A C 1
ATOM 2279 O O . LYS A 1 280 ? 11.005 0.044 -20.321 1.00 95.38 280 LYS A O 1
ATOM 2284 N N . LEU A 1 281 ? 10.953 -0.020 -18.081 1.00 95.31 281 LEU A N 1
ATOM 2285 C CA . LEU A 1 281 ? 11.549 1.307 -17.899 1.00 95.31 281 LEU A CA 1
ATOM 2286 C C . LEU A 1 281 ? 13.010 1.328 -18.365 1.00 95.31 281 LEU A C 1
ATOM 2288 O O . LEU A 1 281 ? 13.417 2.287 -19.022 1.00 95.31 281 LEU A O 1
ATOM 2292 N N . ALA A 1 282 ? 13.763 0.261 -18.100 1.00 94.75 282 ALA A N 1
ATOM 2293 C CA . ALA A 1 282 ? 15.147 0.132 -18.541 1.00 94.75 282 ALA A CA 1
ATOM 2294 C C . ALA A 1 282 ? 15.280 -0.021 -20.061 1.00 94.75 282 ALA A C 1
ATOM 2296 O O . ALA A 1 282 ? 15.985 0.747 -20.711 1.00 94.75 282 ALA A O 1
ATOM 2297 N N . ALA A 1 283 ? 14.522 -0.945 -20.653 1.00 93.00 283 ALA A N 1
ATOM 2298 C CA . ALA A 1 283 ? 14.518 -1.202 -22.092 1.00 93.00 283 ALA A CA 1
ATOM 2299 C C . ALA A 1 283 ? 14.054 0.012 -22.919 1.00 93.00 283 ALA A C 1
ATOM 2301 O O . ALA A 1 283 ? 14.437 0.159 -24.075 1.00 93.00 283 ALA A O 1
ATOM 2302 N N . SER A 1 284 ? 13.250 0.904 -22.330 1.00 92.50 284 SER A N 1
ATOM 2303 C CA . SER A 1 284 ? 12.813 2.154 -22.969 1.00 92.50 284 SER A CA 1
ATOM 2304 C C . SER A 1 284 ? 13.755 3.344 -22.742 1.00 92.50 284 SER A C 1
ATOM 2306 O O . SER A 1 284 ? 13.408 4.472 -23.111 1.00 92.50 284 SER A O 1
ATOM 2308 N N . GLY A 1 285 ? 14.919 3.126 -22.118 1.00 92.25 285 GLY A N 1
ATOM 2309 C CA . GLY A 1 285 ? 15.889 4.181 -21.817 1.00 92.25 285 GLY A CA 1
ATOM 2310 C C . GLY A 1 285 ? 15.342 5.235 -20.853 1.00 92.25 285 GLY A C 1
ATOM 2311 O O . GLY A 1 285 ? 15.666 6.415 -20.964 1.00 92.25 285 GLY A O 1
ATOM 2312 N N . LYS A 1 286 ? 14.432 4.852 -19.947 1.00 92.62 286 LYS A N 1
ATOM 2313 C CA . LYS A 1 286 ? 13.874 5.746 -18.916 1.00 92.62 286 LYS A CA 1
ATOM 2314 C C . LYS A 1 286 ? 14.495 5.524 -17.546 1.00 92.62 286 LYS A C 1
ATOM 2316 O O . LYS A 1 286 ? 14.377 6.406 -16.691 1.00 92.62 286 LYS A O 1
ATOM 2321 N N . ALA A 1 287 ? 15.126 4.378 -17.340 1.00 94.25 287 ALA A N 1
ATOM 2322 C CA . ALA A 1 287 ? 15.854 4.036 -16.135 1.00 94.25 287 ALA A CA 1
ATOM 2323 C C . ALA A 1 287 ? 17.066 3.160 -16.472 1.00 94.25 287 ALA A C 1
ATOM 2325 O O . ALA A 1 287 ? 17.143 2.575 -17.547 1.00 94.25 287 ALA A O 1
ATOM 2326 N N . GLU A 1 288 ? 17.984 3.053 -15.530 1.00 95.12 288 GLU A N 1
ATOM 2327 C CA . GLU A 1 288 ? 19.055 2.073 -15.498 1.00 95.12 288 GLU A CA 1
ATOM 2328 C C . GLU A 1 288 ? 18.769 1.090 -14.366 1.00 95.12 288 GLU A C 1
ATOM 2330 O O . GLU A 1 288 ? 18.358 1.498 -13.273 1.00 95.12 288 GLU A O 1
ATOM 2335 N N . LEU A 1 289 ? 18.983 -0.198 -14.637 1.00 95.75 289 LEU A N 1
ATOM 2336 C CA . LEU A 1 289 ? 18.957 -1.250 -13.628 1.00 95.75 289 LEU A CA 1
ATOM 2337 C C . LEU A 1 289 ? 20.380 -1.702 -13.339 1.00 95.75 289 LEU A C 1
ATOM 2339 O O . LEU A 1 289 ? 21.121 -2.074 -14.247 1.00 95.75 289 LEU A O 1
ATOM 2343 N N . THR A 1 290 ? 20.744 -1.672 -12.066 1.00 95.06 290 THR A N 1
ATOM 2344 C CA . THR A 1 290 ? 22.057 -2.077 -11.564 1.00 95.06 290 THR A CA 1
ATOM 2345 C C . THR A 1 290 ? 21.895 -3.039 -10.395 1.00 95.06 290 THR A C 1
ATOM 2347 O O . THR A 1 290 ? 20.793 -3.216 -9.871 1.00 95.06 290 THR A O 1
ATOM 2350 N N . ASN A 1 291 ? 22.990 -3.689 -9.989 1.00 94.94 291 ASN A N 1
ATOM 2351 C CA . ASN A 1 291 ? 23.013 -4.623 -8.857 1.00 94.94 291 ASN A CA 1
ATOM 2352 C C . ASN A 1 291 ? 21.937 -5.724 -8.952 1.00 94.94 291 ASN A C 1
ATOM 2354 O O . ASN A 1 291 ? 21.359 -6.110 -7.937 1.00 94.94 291 ASN A O 1
ATOM 2358 N N . ALA A 1 292 ? 21.627 -6.183 -10.169 1.00 96.56 292 ALA A N 1
ATOM 2359 C CA . ALA A 1 292 ? 20.638 -7.229 -10.387 1.00 96.56 292 ALA A CA 1
ATOM 2360 C C . ALA A 1 292 ? 21.185 -8.568 -9.877 1.00 96.56 292 ALA A C 1
ATOM 2362 O O . ALA A 1 292 ? 22.245 -9.014 -10.313 1.00 96.56 292 ALA A O 1
ATOM 2363 N N . GLN A 1 293 ? 20.465 -9.193 -8.950 1.00 97.19 293 GLN A N 1
ATOM 2364 C CA . GLN A 1 293 ? 20.812 -10.479 -8.355 1.00 97.19 293 GLN A CA 1
ATOM 2365 C C . GLN A 1 293 ? 19.590 -11.393 -8.314 1.00 97.19 293 GLN A C 1
ATOM 2367 O O . GLN A 1 293 ? 18.508 -10.939 -7.940 1.00 97.19 293 GLN A O 1
ATOM 2372 N N . LEU A 1 294 ? 19.760 -12.672 -8.647 1.00 96.94 294 LEU A N 1
ATOM 2373 C CA . LEU A 1 294 ? 18.745 -13.719 -8.508 1.00 96.94 294 LEU A CA 1
ATOM 2374 C C . LEU A 1 294 ? 19.306 -14.803 -7.603 1.00 96.94 294 LEU A C 1
ATOM 2376 O O . LEU A 1 294 ? 20.346 -15.378 -7.889 1.00 96.94 294 LEU A O 1
ATOM 2380 N N . ASN A 1 295 ? 18.616 -15.064 -6.496 1.00 96.06 295 ASN A N 1
ATOM 2381 C CA . ASN A 1 295 ? 19.046 -16.003 -5.457 1.00 96.06 295 ASN A CA 1
ATOM 2382 C C . ASN A 1 295 ? 20.446 -15.696 -4.887 1.00 96.06 295 ASN A C 1
ATOM 2384 O O . ASN A 1 295 ? 21.106 -16.581 -4.356 1.00 96.06 295 ASN A O 1
ATOM 2388 N N . GLY A 1 296 ? 20.875 -14.431 -4.964 1.00 93.75 296 GLY A N 1
ATOM 2389 C CA . GLY A 1 296 ? 22.199 -13.967 -4.533 1.00 93.75 296 GLY A CA 1
ATOM 2390 C C . GLY A 1 296 ? 23.240 -13.903 -5.654 1.00 93.75 296 GLY A C 1
ATOM 2391 O O . GLY A 1 296 ? 24.227 -13.185 -5.506 1.00 93.75 296 GLY A O 1
ATOM 2392 N N . ASP A 1 297 ? 22.994 -14.557 -6.789 1.00 96.00 297 ASP A N 1
ATOM 2393 C CA . ASP A 1 297 ? 23.909 -14.559 -7.928 1.00 96.00 297 ASP A CA 1
ATOM 2394 C C . ASP A 1 297 ? 23.695 -13.326 -8.804 1.00 96.00 297 ASP A C 1
ATOM 2396 O O . ASP A 1 297 ? 22.561 -12.972 -9.130 1.00 96.00 297 ASP A O 1
ATOM 2400 N N . VAL A 1 298 ? 24.786 -12.665 -9.196 1.00 96.44 298 VAL A N 1
ATOM 2401 C CA . VAL A 1 298 ? 24.740 -11.491 -10.077 1.00 96.44 298 VAL A CA 1
ATOM 2402 C C . VAL A 1 298 ? 24.227 -11.893 -11.457 1.00 96.44 298 VAL A C 1
ATOM 2404 O O . VAL A 1 298 ? 24.674 -12.878 -12.041 1.00 96.44 298 VAL A O 1
ATOM 2407 N N . ILE A 1 299 ? 23.294 -11.102 -11.984 1.00 95.50 299 ILE A N 1
ATOM 2408 C CA . ILE A 1 299 ? 22.675 -11.327 -13.285 1.00 95.50 299 ILE A CA 1
ATOM 2409 C C . ILE A 1 299 ? 23.143 -10.265 -14.271 1.00 95.50 299 ILE A C 1
ATOM 2411 O O . ILE A 1 299 ? 22.964 -9.064 -14.051 1.00 95.50 299 ILE A O 1
ATOM 2415 N N . GLU A 1 300 ? 23.656 -10.726 -15.406 1.00 92.75 300 GLU A N 1
ATOM 2416 C CA . GLU A 1 300 ? 24.050 -9.865 -16.515 1.00 92.75 300 GLU A CA 1
ATOM 2417 C C . GLU A 1 300 ? 22.860 -9.203 -17.213 1.00 92.75 300 GLU A C 1
ATOM 2419 O O . GLU A 1 300 ? 21.732 -9.709 -17.219 1.00 92.75 300 GLU A O 1
ATOM 2424 N N . SER A 1 301 ? 23.126 -8.065 -17.864 1.00 91.00 301 SER A N 1
ATOM 2425 C CA . SER A 1 301 ? 22.058 -7.256 -18.455 1.00 91.00 301 SER A CA 1
ATOM 2426 C C . SER A 1 301 ? 21.243 -7.970 -19.528 1.00 91.00 301 SER A C 1
ATOM 2428 O O . SER A 1 301 ? 20.040 -7.746 -19.643 1.00 91.00 301 SER A O 1
ATOM 2430 N N . ASP A 1 302 ? 21.872 -8.873 -20.271 1.00 92.31 302 ASP A N 1
ATOM 2431 C CA . ASP A 1 302 ? 21.228 -9.586 -21.372 1.00 92.31 302 ASP A CA 1
ATOM 2432 C C . ASP A 1 302 ? 20.193 -10.602 -20.882 1.00 92.31 302 ASP A C 1
ATOM 2434 O O . ASP A 1 302 ? 19.204 -10.859 -21.569 1.00 92.31 302 ASP A O 1
ATOM 2438 N N . VAL A 1 303 ? 20.362 -11.120 -19.661 1.00 93.88 303 VAL A N 1
ATOM 2439 C CA . VAL A 1 303 ? 19.421 -12.067 -19.055 1.00 93.88 303 VAL A CA 1
ATOM 2440 C C . VAL A 1 303 ? 18.133 -11.350 -18.670 1.00 93.88 303 VAL A C 1
ATOM 2442 O O . VAL A 1 303 ? 17.054 -11.752 -19.103 1.00 93.88 303 VAL A O 1
ATOM 2445 N N . TRP A 1 304 ? 18.217 -10.259 -17.899 1.00 93.75 304 TRP A N 1
ATOM 2446 C CA . TRP A 1 304 ? 17.004 -9.574 -17.447 1.00 93.75 304 TRP A CA 1
ATOM 2447 C C . TRP A 1 304 ? 16.312 -8.782 -18.559 1.00 93.75 304 TRP A C 1
ATOM 2449 O O . TRP A 1 304 ? 15.094 -8.610 -18.520 1.00 93.75 304 TRP A O 1
ATOM 2459 N N . LYS A 1 305 ? 17.038 -8.356 -19.602 1.00 93.56 305 LYS A N 1
ATOM 2460 C CA . LYS A 1 305 ? 16.434 -7.753 -20.805 1.00 93.56 305 LYS A CA 1
ATOM 2461 C C . LYS A 1 305 ? 15.518 -8.722 -21.557 1.00 93.56 305 LYS A C 1
ATOM 2463 O O . LYS A 1 305 ? 14.624 -8.268 -22.269 1.00 93.56 305 LYS A O 1
ATOM 2468 N N . ALA A 1 306 ? 15.707 -10.034 -21.402 1.00 93.94 306 ALA A N 1
ATOM 2469 C CA . ALA A 1 306 ? 14.846 -11.039 -22.021 1.00 93.94 306 ALA A CA 1
ATOM 2470 C C . ALA A 1 306 ? 13.475 -11.179 -21.327 1.00 93.94 306 ALA A C 1
ATOM 2472 O O . ALA A 1 306 ? 12.542 -11.730 -21.921 1.00 93.94 306 ALA A O 1
ATOM 2473 N N . TRP A 1 307 ? 13.316 -10.657 -20.105 1.00 95.31 307 TRP A N 1
ATOM 2474 C CA . TRP A 1 307 ? 12.088 -10.744 -19.305 1.00 95.31 307 TRP A CA 1
ATOM 2475 C C . TRP A 1 307 ? 11.041 -9.709 -19.731 1.00 95.31 307 TRP A C 1
ATOM 2477 O O . TRP A 1 307 ? 10.680 -8.794 -18.995 1.00 95.31 307 TRP A O 1
ATOM 2487 N N . ILE A 1 308 ? 10.556 -9.844 -20.962 1.00 92.81 308 ILE A N 1
ATOM 2488 C CA . ILE A 1 308 ? 9.592 -8.909 -21.560 1.00 92.81 308 ILE A CA 1
ATOM 2489 C C . ILE A 1 308 ? 8.125 -9.233 -21.226 1.00 92.81 308 ILE A C 1
ATOM 2491 O O . ILE A 1 308 ? 7.234 -8.455 -21.566 1.00 92.81 308 ILE A O 1
ATOM 2495 N N . SER A 1 309 ? 7.868 -10.376 -20.588 1.00 93.06 309 SER A N 1
ATOM 2496 C CA . SER A 1 309 ? 6.537 -10.881 -20.237 1.00 93.06 309 SER A CA 1
ATOM 2497 C C . SER A 1 309 ? 6.611 -11.856 -19.052 1.00 93.06 309 SER A C 1
ATOM 2499 O O . SER A 1 309 ? 7.685 -12.383 -18.759 1.00 93.06 309 SER A O 1
ATOM 2501 N N . ASP A 1 310 ? 5.488 -12.083 -18.355 1.00 91.69 310 ASP A N 1
ATOM 2502 C CA . ASP A 1 310 ? 5.444 -12.908 -17.126 1.00 91.69 310 ASP A CA 1
ATOM 2503 C C . ASP A 1 310 ? 5.888 -14.358 -17.376 1.00 91.69 310 ASP A C 1
ATOM 2505 O O . ASP A 1 310 ? 6.556 -14.942 -16.534 1.00 91.69 310 ASP A O 1
ATOM 2509 N N . ASP A 1 311 ? 5.609 -14.914 -18.560 1.00 92.50 311 ASP A N 1
ATOM 2510 C CA . ASP A 1 311 ? 6.030 -16.261 -18.975 1.00 92.50 311 ASP A CA 1
ATOM 2511 C C . ASP A 1 311 ? 7.543 -16.393 -19.212 1.00 92.50 311 ASP A C 1
ATOM 2513 O O . ASP A 1 311 ? 8.080 -17.499 -19.187 1.00 92.50 311 ASP A O 1
ATOM 2517 N N . LYS A 1 312 ? 8.236 -15.270 -19.437 1.00 94.62 312 LYS A N 1
ATOM 2518 C CA . LYS A 1 312 ? 9.693 -15.223 -19.627 1.00 94.62 312 LYS A CA 1
ATOM 2519 C C . LYS A 1 312 ? 10.451 -14.883 -18.350 1.00 94.62 312 LYS A C 1
ATOM 2521 O O . LYS A 1 312 ? 11.672 -15.025 -18.322 1.00 94.62 312 LYS A O 1
ATOM 2526 N N . LEU A 1 313 ? 9.756 -14.410 -17.317 1.00 94.75 313 LEU A N 1
ATOM 2527 C CA . LEU A 1 313 ? 10.332 -14.180 -15.999 1.00 94.75 313 LEU A CA 1
ATOM 2528 C C . LEU A 1 313 ? 10.390 -15.515 -15.232 1.00 94.75 313 LEU A C 1
ATOM 2530 O O . LEU A 1 313 ? 9.443 -16.299 -15.309 1.00 94.75 313 LEU A O 1
ATOM 2534 N N . PRO A 1 314 ? 11.447 -15.796 -14.448 1.00 94.75 314 PRO A N 1
ATOM 2535 C CA . PRO A 1 314 ? 11.431 -16.953 -13.564 1.00 94.75 314 PRO A CA 1
ATOM 2536 C C . PRO A 1 314 ? 10.245 -16.891 -12.586 1.00 94.75 314 PRO A C 1
ATOM 2538 O O . PRO A 1 314 ? 9.985 -15.861 -11.968 1.00 94.75 314 PRO A O 1
ATOM 2541 N N . ALA A 1 315 ? 9.534 -18.009 -12.427 1.00 93.50 315 ALA A N 1
ATOM 2542 C CA . ALA A 1 315 ? 8.344 -18.090 -11.572 1.00 93.50 315 ALA A CA 1
ATOM 2543 C C . ALA A 1 315 ? 8.663 -18.260 -10.073 1.00 93.50 315 ALA A C 1
ATOM 2545 O O . ALA A 1 315 ? 7.763 -18.215 -9.237 1.00 93.50 315 ALA A O 1
ATOM 2546 N N . GLN A 1 316 ? 9.925 -18.527 -9.730 1.00 95.62 316 GLN A N 1
ATOM 2547 C CA . GLN A 1 316 ? 10.400 -18.810 -8.375 1.00 95.62 316 GLN A CA 1
ATOM 2548 C C . GLN A 1 316 ? 11.792 -18.217 -8.172 1.00 95.62 316 GLN A C 1
ATOM 2550 O O . GLN A 1 316 ? 12.544 -18.046 -9.131 1.00 95.62 316 GLN A O 1
ATOM 2555 N N . GLY A 1 317 ? 12.134 -17.953 -6.915 1.00 96.19 317 GLY A N 1
ATOM 2556 C CA . GLY A 1 317 ? 13.396 -17.337 -6.520 1.00 96.19 317 GLY A CA 1
ATOM 2557 C C . GLY A 1 317 ? 13.212 -15.941 -5.939 1.00 96.19 317 GLY A C 1
ATOM 2558 O O . GLY A 1 317 ? 12.095 -15.436 -5.806 1.00 96.19 317 GLY A O 1
ATOM 2559 N N . VAL A 1 318 ? 14.337 -15.339 -5.574 1.00 97.06 318 VAL A N 1
ATOM 2560 C CA . VAL A 1 318 ? 14.401 -14.044 -4.901 1.00 97.06 318 VAL A CA 1
ATOM 2561 C C . VAL A 1 318 ? 15.258 -13.098 -5.725 1.00 97.06 318 VAL A C 1
ATOM 2563 O O . VAL A 1 318 ? 16.444 -13.358 -5.922 1.00 97.06 318 VAL A O 1
ATOM 2566 N N . LEU A 1 319 ? 14.676 -11.993 -6.184 1.00 97.12 319 LEU A N 1
ATOM 2567 C CA . LEU A 1 319 ? 15.366 -10.990 -6.984 1.00 97.12 319 LEU A CA 1
ATOM 2568 C C . LEU A 1 319 ? 15.669 -9.727 -6.171 1.00 97.12 319 LEU A C 1
ATOM 2570 O O . LEU A 1 319 ? 14.842 -9.247 -5.399 1.00 97.12 319 LEU A O 1
ATOM 2574 N N . SER A 1 320 ? 16.853 -9.156 -6.364 1.00 97.00 320 SER A N 1
ATOM 2575 C CA . SER A 1 320 ? 17.198 -7.816 -5.881 1.00 97.00 320 SER A CA 1
ATOM 2576 C C . SER A 1 320 ? 17.766 -6.988 -7.028 1.00 97.00 320 SER A C 1
ATOM 2578 O O . SER A 1 320 ? 18.453 -7.526 -7.889 1.00 97.00 320 SER A O 1
ATOM 2580 N N . CYS A 1 321 ? 17.458 -5.695 -7.072 1.00 96.81 321 CYS A N 1
ATOM 2581 C CA . CYS A 1 321 ? 18.023 -4.763 -8.047 1.00 96.81 321 CYS A CA 1
ATOM 2582 C C . CYS A 1 321 ? 17.897 -3.313 -7.565 1.00 96.81 321 CYS A C 1
ATOM 2584 O O . CYS A 1 321 ? 17.085 -2.988 -6.697 1.00 96.81 321 CYS A O 1
ATOM 2586 N N . SER A 1 322 ? 18.683 -2.424 -8.160 1.00 96.06 322 SER A N 1
ATOM 2587 C CA . SER A 1 322 ? 18.577 -0.981 -7.972 1.00 96.06 322 SER A CA 1
ATOM 2588 C C . SER A 1 322 ? 18.119 -0.330 -9.271 1.00 96.06 322 SER A C 1
ATOM 2590 O O . SER A 1 322 ? 18.626 -0.652 -10.342 1.00 96.06 322 SER A O 1
ATOM 2592 N N . MET A 1 323 ? 17.177 0.603 -9.172 1.00 95.12 323 MET A N 1
ATOM 2593 C CA . MET A 1 323 ? 16.720 1.420 -10.290 1.00 95.12 323 MET A CA 1
ATOM 2594 C C . MET A 1 323 ? 17.195 2.858 -10.098 1.00 95.12 323 MET A C 1
ATOM 2596 O O . MET A 1 323 ? 17.051 3.425 -9.014 1.00 95.12 323 MET A O 1
ATOM 2600 N N . ARG A 1 324 ? 17.698 3.469 -11.171 1.00 95.25 324 ARG A N 1
ATOM 2601 C CA . ARG A 1 324 ? 17.953 4.911 -11.258 1.00 95.25 324 ARG A CA 1
ATOM 2602 C C . ARG A 1 324 ? 17.297 5.476 -12.511 1.00 95.25 324 ARG A C 1
ATOM 2604 O O . ARG A 1 324 ? 17.469 4.932 -13.591 1.00 95.25 324 ARG A O 1
ATOM 2611 N N . ALA A 1 325 ? 16.549 6.562 -12.403 1.00 92.62 325 ALA A N 1
ATOM 2612 C CA . ALA A 1 325 ? 16.010 7.273 -13.554 1.00 92.62 325 ALA A CA 1
ATOM 2613 C C . ALA A 1 325 ? 17.129 7.999 -14.318 1.00 92.62 325 ALA A C 1
ATOM 2615 O O . ALA A 1 325 ? 17.997 8.619 -13.710 1.00 92.62 325 ALA A O 1
ATOM 2616 N N . ILE A 1 326 ? 17.085 7.956 -15.653 1.00 89.44 326 ILE A N 1
ATOM 2617 C CA . ILE A 1 326 ? 18.085 8.631 -16.505 1.00 89.44 326 ILE A CA 1
ATOM 2618 C C . ILE A 1 326 ? 17.860 10.149 -16.530 1.00 89.44 326 ILE A C 1
ATOM 2620 O O . ILE A 1 326 ? 18.805 10.932 -16.566 1.00 89.44 326 ILE A O 1
ATOM 2624 N N . HIS A 1 327 ? 16.598 10.577 -16.473 1.00 83.75 327 HIS A N 1
ATOM 2625 C CA . HIS A 1 327 ? 16.227 11.985 -16.392 1.00 83.75 327 HIS A CA 1
ATOM 2626 C C . HIS A 1 327 ? 15.324 12.215 -15.185 1.00 83.75 327 HIS A C 1
ATOM 2628 O O . HIS A 1 327 ? 14.298 11.542 -15.043 1.00 83.75 327 HIS A O 1
ATOM 2634 N N . GLY A 1 328 ? 15.698 13.198 -14.363 1.00 75.62 328 GLY A N 1
ATOM 2635 C CA . GLY A 1 328 ? 14.861 13.721 -13.291 1.00 75.62 328 GLY A CA 1
ATOM 2636 C C . GLY A 1 328 ? 13.551 14.262 -13.852 1.00 75.62 328 GLY A C 1
ATOM 2637 O O . GLY A 1 328 ? 13.563 15.078 -14.769 1.00 75.62 328 GLY A O 1
ATOM 2638 N N . MET A 1 329 ? 12.431 13.797 -13.313 1.00 77.62 329 MET A N 1
ATOM 2639 C CA . MET A 1 329 ? 11.083 14.230 -13.679 1.00 77.62 329 MET A CA 1
ATOM 2640 C C . MET A 1 329 ? 10.355 14.572 -12.391 1.00 77.62 329 MET A C 1
ATOM 2642 O O . MET A 1 329 ? 10.228 13.719 -11.514 1.00 77.62 329 MET A O 1
ATOM 2646 N N . GLN A 1 330 ? 9.912 15.821 -12.289 1.00 72.94 330 GLN A N 1
ATOM 2647 C CA . GLN A 1 330 ? 9.282 16.355 -11.082 1.00 72.94 330 GLN A CA 1
ATOM 2648 C C . GLN A 1 330 ? 7.755 16.284 -11.162 1.00 72.94 330 GLN A C 1
ATOM 2650 O O . GLN A 1 330 ? 7.087 16.276 -10.136 1.00 72.94 330 GLN A O 1
ATOM 2655 N N . SER A 1 331 ? 7.179 16.212 -12.370 1.00 81.50 331 SER A N 1
ATOM 2656 C CA . SER A 1 331 ? 5.727 16.112 -12.531 1.00 81.50 331 SER A CA 1
ATOM 2657 C C . SER A 1 331 ? 5.304 15.331 -13.773 1.00 81.50 331 SER A C 1
ATOM 2659 O O . SER A 1 331 ? 6.025 15.243 -14.769 1.00 81.50 331 SER A O 1
ATOM 2661 N N . GLU A 1 332 ? 4.086 14.785 -13.737 1.00 83.88 332 GLU A N 1
ATOM 2662 C CA . GLU A 1 332 ? 3.482 14.110 -14.890 1.00 83.88 332 GLU A CA 1
ATOM 2663 C C . GLU A 1 332 ? 3.293 15.059 -16.087 1.00 83.88 332 GLU A C 1
ATOM 2665 O O . GLU A 1 332 ? 3.403 14.633 -17.239 1.00 83.88 332 GLU A O 1
ATOM 2670 N N . ALA A 1 333 ? 3.060 16.352 -15.838 1.00 83.62 333 ALA A N 1
ATOM 2671 C CA . ALA A 1 333 ? 2.869 17.361 -16.881 1.00 83.62 333 ALA A CA 1
ATOM 2672 C C . ALA A 1 333 ? 4.088 17.501 -17.812 1.00 83.62 333 ALA A C 1
ATOM 2674 O O . ALA A 1 333 ? 3.936 17.862 -18.976 1.00 83.62 333 ALA A O 1
ATOM 2675 N N . GLN A 1 334 ? 5.285 17.158 -17.326 1.00 84.38 334 GLN A N 1
ATOM 2676 C CA . GLN A 1 334 ? 6.523 17.157 -18.113 1.00 84.38 334 GLN A CA 1
ATOM 2677 C C . GLN A 1 334 ?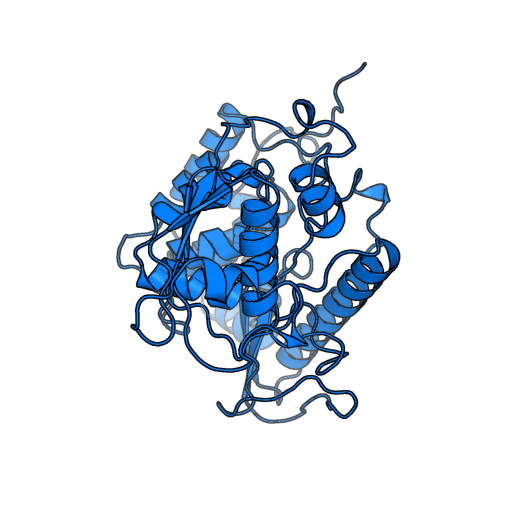 6.610 15.970 -19.088 1.00 84.38 334 GLN A C 1
ATOM 2679 O O . GLN A 1 334 ? 7.470 15.951 -19.970 1.00 84.38 334 GLN A O 1
ATOM 2684 N N . LEU A 1 335 ? 5.746 14.958 -18.947 1.00 86.81 335 LEU A N 1
ATOM 2685 C CA . LEU A 1 335 ? 5.806 13.748 -19.756 1.00 86.81 335 LEU A CA 1
ATOM 2686 C C . LEU A 1 335 ? 4.981 13.872 -21.048 1.00 86.81 335 LEU A C 1
ATOM 2688 O O . LEU A 1 335 ? 3.774 14.142 -20.993 1.00 86.81 335 LEU A O 1
ATOM 2692 N N . PRO A 1 336 ? 5.571 13.552 -22.218 1.00 87.38 336 PRO A N 1
ATOM 2693 C CA . PRO A 1 336 ? 4.815 13.478 -23.463 1.00 87.38 336 PRO A CA 1
ATOM 2694 C C . PRO A 1 336 ? 3.774 12.352 -23.398 1.00 87.38 336 PRO A C 1
ATOM 2696 O O . PRO A 1 336 ? 3.965 11.350 -22.704 1.00 87.38 336 PRO A O 1
ATOM 2699 N N . ALA A 1 337 ? 2.694 12.468 -24.176 1.00 85.44 337 ALA A N 1
ATOM 2700 C CA . ALA A 1 337 ? 1.620 11.465 -24.229 1.00 85.44 337 ALA A CA 1
ATOM 2701 C C . ALA A 1 337 ? 2.116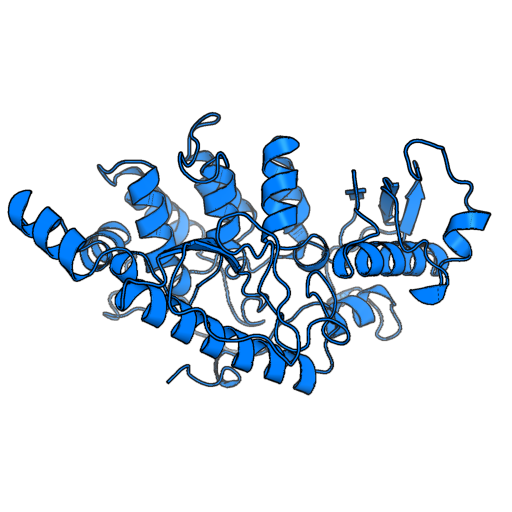 10.050 -24.599 1.00 85.44 337 ALA A C 1
ATOM 2703 O O . ALA A 1 337 ? 1.557 9.044 -24.168 1.00 85.44 337 ALA A O 1
ATOM 2704 N N . THR A 1 338 ? 3.206 9.956 -25.362 1.00 87.50 338 THR A N 1
ATOM 2705 C CA . THR A 1 338 ? 3.833 8.687 -25.762 1.00 87.50 338 THR A CA 1
ATOM 2706 C C . THR A 1 338 ? 4.737 8.078 -24.685 1.00 87.50 338 THR A C 1
ATOM 2708 O O . THR A 1 338 ? 5.198 6.948 -24.853 1.00 87.50 338 THR A O 1
ATOM 2711 N N . SER A 1 339 ? 4.983 8.785 -23.575 1.00 91.38 339 SER A N 1
ATOM 2712 C CA . SER A 1 339 ? 5.881 8.353 -22.504 1.00 91.38 339 SER A CA 1
ATOM 2713 C C . SER A 1 339 ? 5.433 7.040 -21.865 1.00 91.38 339 SER A C 1
ATOM 2715 O O . SER A 1 339 ? 4.292 6.894 -21.423 1.00 91.38 339 SER A O 1
ATOM 2717 N N . VAL A 1 340 ? 6.374 6.101 -21.729 1.00 92.94 340 VAL A N 1
ATOM 2718 C CA . VAL A 1 340 ? 6.164 4.849 -20.987 1.00 92.94 340 VAL A CA 1
ATOM 2719 C C . VAL A 1 340 ? 5.786 5.130 -19.532 1.00 92.94 340 VAL A C 1
ATOM 2721 O O . VAL A 1 340 ? 4.872 4.489 -19.023 1.00 92.94 340 VAL A O 1
ATOM 2724 N N . ARG A 1 341 ? 6.414 6.126 -18.885 1.00 93.44 341 ARG A N 1
ATOM 2725 C CA . ARG A 1 341 ? 6.079 6.520 -17.504 1.00 93.44 341 ARG A CA 1
ATOM 2726 C C . ARG A 1 341 ? 4.639 7.023 -17.403 1.00 93.44 341 ARG A C 1
ATOM 2728 O O . ARG A 1 341 ? 3.928 6.603 -16.502 1.00 93.44 341 ARG A O 1
ATOM 2735 N N . LYS A 1 342 ? 4.177 7.828 -18.367 1.00 92.88 342 LYS A N 1
ATOM 2736 C CA . LYS A 1 342 ? 2.802 8.354 -18.378 1.00 92.88 342 LYS A CA 1
ATOM 2737 C C . LYS A 1 342 ? 1.766 7.243 -18.551 1.00 92.88 342 LYS A C 1
ATOM 2739 O O . LYS A 1 342 ? 0.813 7.164 -17.788 1.00 92.88 342 LYS A O 1
ATOM 2744 N N . LYS A 1 343 ? 2.013 6.311 -19.477 1.00 93.94 343 LYS A N 1
ATOM 2745 C CA . LYS A 1 343 ? 1.168 5.115 -19.646 1.00 93.94 343 LYS A CA 1
ATOM 2746 C C . LYS A 1 343 ? 1.133 4.243 -18.388 1.00 93.94 343 LYS A C 1
ATOM 2748 O O . LYS A 1 343 ? 0.092 3.679 -18.067 1.00 93.94 343 LYS A O 1
ATOM 2753 N N . LEU A 1 344 ? 2.259 4.112 -17.681 1.00 95.12 344 LEU A N 1
ATOM 2754 C CA . LEU A 1 344 ? 2.313 3.386 -16.411 1.00 95.12 344 LEU A CA 1
ATOM 2755 C C . LEU A 1 344 ? 1.518 4.103 -15.319 1.00 95.12 344 LEU A C 1
ATOM 2757 O O . LEU A 1 344 ? 0.758 3.438 -14.637 1.00 95.12 344 LEU A O 1
ATOM 2761 N N . ILE A 1 345 ? 1.621 5.430 -15.192 1.00 93.31 345 ILE A N 1
ATOM 2762 C CA . ILE A 1 345 ? 0.824 6.215 -14.228 1.00 93.31 345 ILE A CA 1
ATOM 2763 C C . ILE A 1 345 ? -0.669 5.944 -14.441 1.00 93.31 345 ILE A C 1
ATOM 2765 O O . ILE A 1 345 ? -1.351 5.518 -13.515 1.00 93.31 345 ILE A O 1
ATOM 2769 N N . GLN A 1 346 ? -1.136 6.072 -15.686 1.00 91.88 346 GLN A N 1
ATOM 2770 C CA . GLN A 1 346 ? -2.544 5.898 -16.060 1.00 91.88 346 GLN A CA 1
ATOM 2771 C C . GLN A 1 346 ? -3.071 4.465 -15.901 1.00 91.88 346 GLN A C 1
ATOM 2773 O O . GLN A 1 346 ? -4.269 4.275 -15.727 1.00 91.88 346 GLN A O 1
ATOM 2778 N N . SER A 1 347 ? -2.205 3.453 -16.008 1.00 94.19 347 SER A N 1
ATOM 2779 C CA . SER A 1 347 ? -2.614 2.044 -15.906 1.00 94.19 347 SER A CA 1
ATOM 2780 C C . SER A 1 347 ? -2.381 1.441 -14.525 1.00 94.19 347 SER A C 1
ATOM 2782 O O . SER A 1 347 ? -3.049 0.475 -14.178 1.00 94.19 347 SER A O 1
ATOM 2784 N N . LEU A 1 348 ? -1.454 1.971 -13.728 1.00 95.00 348 LEU A N 1
ATOM 2785 C CA . LEU A 1 348 ? -1.115 1.430 -12.414 1.00 95.00 348 LEU A CA 1
ATOM 2786 C C . LEU A 1 348 ? -1.890 2.116 -11.287 1.00 95.00 348 LEU A C 1
ATOM 2788 O O . LEU A 1 348 ? -2.442 1.435 -10.415 1.00 95.00 348 LEU A O 1
ATOM 2792 N N . LEU A 1 349 ? -1.898 3.454 -11.284 1.00 92.94 349 LEU A N 1
ATOM 2793 C CA . LEU A 1 349 ? -2.429 4.233 -10.172 1.00 92.94 349 LEU A CA 1
ATOM 2794 C C . LEU A 1 349 ? -3.950 4.283 -10.247 1.00 92.94 349 LEU A C 1
ATOM 2796 O O . LEU A 1 349 ? -4.533 4.740 -11.227 1.00 92.94 349 LEU A O 1
ATOM 2800 N N . PHE A 1 350 ? -4.600 3.841 -9.174 1.00 91.88 350 PHE A N 1
ATOM 2801 C CA . PHE A 1 350 ? -6.047 3.927 -9.057 1.00 91.88 350 PHE A CA 1
ATOM 2802 C C . PHE A 1 350 ? -6.445 5.296 -8.503 1.00 91.88 350 PHE A C 1
ATOM 2804 O O . PHE A 1 350 ? -6.790 5.424 -7.331 1.00 91.88 350 PHE A O 1
ATOM 2811 N N . LYS A 1 351 ? -6.359 6.322 -9.353 1.00 89.62 351 LYS A N 1
ATOM 2812 C CA . LYS A 1 351 ? -6.697 7.710 -9.022 1.00 89.62 351 LYS A CA 1
ATOM 2813 C C . LYS A 1 351 ? -7.946 8.137 -9.786 1.00 89.62 351 LYS A C 1
ATOM 2815 O O . LYS A 1 351 ? -8.001 8.006 -11.006 1.00 89.62 351 LYS A O 1
ATOM 2820 N N . LEU A 1 352 ? -8.958 8.588 -9.055 1.00 86.75 352 LEU A N 1
ATOM 2821 C CA . LEU A 1 352 ? -10.196 9.123 -9.618 1.00 86.75 352 LEU A CA 1
ATOM 2822 C C . LEU A 1 352 ? -10.096 10.652 -9.706 1.00 86.75 352 LEU A C 1
ATOM 2824 O O . LEU A 1 352 ? -9.386 11.274 -8.917 1.00 86.75 352 LEU A O 1
ATOM 2828 N N . GLU A 1 353 ? -10.810 11.263 -10.650 1.00 82.50 353 GLU A N 1
ATOM 2829 C CA . GLU A 1 353 ? -10.802 12.725 -10.804 1.00 82.50 353 GLU A CA 1
ATOM 2830 C C . GLU A 1 353 ? -11.517 13.429 -9.643 1.00 82.50 353 GLU A C 1
ATOM 2832 O O . GLU A 1 353 ? -11.002 14.412 -9.116 1.00 82.50 353 GLU A O 1
ATOM 2837 N N . ASP A 1 354 ? -12.658 12.881 -9.214 1.00 76.44 354 ASP A N 1
ATOM 2838 C CA . ASP A 1 354 ? -13.563 13.471 -8.219 1.00 76.44 354 ASP A CA 1
ATOM 2839 C C . ASP A 1 354 ? -14.258 12.369 -7.389 1.00 76.44 354 ASP A C 1
ATOM 2841 O O . ASP A 1 354 ? -14.536 11.283 -7.914 1.00 76.44 354 ASP A O 1
ATOM 2845 N N . LYS A 1 355 ? -14.577 12.678 -6.124 1.00 72.69 355 LYS A N 1
ATOM 2846 C CA . LYS A 1 355 ? -15.385 11.889 -5.179 1.00 72.69 355 LYS A CA 1
ATOM 2847 C C . LYS A 1 355 ? -16.752 11.518 -5.741 1.00 72.69 355 LYS A C 1
ATOM 2849 O O . LYS A 1 355 ? -17.235 10.433 -5.442 1.00 72.69 355 LYS A O 1
ATOM 2854 N N . ALA A 1 356 ? -17.342 12.330 -6.620 1.00 67.06 356 ALA A N 1
ATOM 2855 C CA . ALA A 1 356 ? -18.604 11.988 -7.291 1.00 67.06 356 ALA A CA 1
ATOM 2856 C C . ALA A 1 356 ? -18.544 10.675 -8.108 1.00 67.06 356 ALA A C 1
ATOM 2858 O O . ALA A 1 356 ? -19.572 10.048 -8.365 1.00 67.06 356 ALA A O 1
ATOM 2859 N N . HIS A 1 357 ? -17.344 10.233 -8.502 1.00 63.84 357 HIS A N 1
ATOM 2860 C CA . HIS A 1 357 ? -17.131 8.961 -9.199 1.00 63.84 357 HIS A CA 1
ATOM 2861 C C . HIS A 1 357 ? -17.038 7.755 -8.246 1.00 63.84 357 HIS A C 1
ATOM 2863 O O . HIS A 1 357 ? -16.969 6.607 -8.697 1.00 63.84 357 HIS A O 1
ATOM 2869 N N . GLU A 1 358 ? -17.031 7.989 -6.934 1.00 64.81 358 GLU A N 1
ATOM 2870 C CA . GLU A 1 358 ? -17.087 6.955 -5.911 1.00 64.81 358 GLU A CA 1
ATOM 2871 C C . GLU A 1 358 ? -18.542 6.510 -5.717 1.00 64.81 358 GLU A C 1
ATOM 2873 O O . GLU A 1 358 ? -19.421 7.295 -5.372 1.00 64.81 358 GLU A O 1
ATOM 2878 N N . GLN A 1 359 ? -18.825 5.228 -5.956 1.00 57.91 359 GLN A N 1
ATOM 2879 C CA . GLN A 1 359 ? -20.124 4.669 -5.588 1.00 57.91 359 GLN A CA 1
ATOM 2880 C C . GLN A 1 359 ? -20.176 4.538 -4.060 1.00 57.91 359 GLN A C 1
ATOM 2882 O O . GLN A 1 359 ? -19.282 3.889 -3.507 1.00 57.91 359 GLN A O 1
ATOM 2887 N N . PRO A 1 360 ? -21.192 5.101 -3.377 1.00 49.97 360 PRO A N 1
ATOM 2888 C CA . PRO A 1 360 ? -21.294 4.986 -1.932 1.00 49.97 360 PRO A CA 1
ATOM 2889 C C . PRO A 1 360 ? -21.388 3.513 -1.523 1.00 49.97 360 PRO A C 1
ATOM 2891 O O . PRO A 1 360 ? -22.132 2.724 -2.115 1.00 49.97 360 PRO A O 1
ATOM 2894 N N . LEU A 1 361 ? -20.603 3.146 -0.512 1.00 52.12 361 LEU A N 1
ATOM 2895 C CA . LEU A 1 361 ? -20.697 1.855 0.160 1.00 52.12 361 LEU A CA 1
ATOM 2896 C C . LEU A 1 361 ? -21.994 1.872 0.986 1.00 52.12 361 LEU A C 1
ATOM 2898 O O . LEU A 1 361 ? -22.072 2.590 1.978 1.00 52.12 361 LEU A O 1
ATOM 2902 N N . LEU A 1 362 ? -23.023 1.147 0.532 1.00 37.03 362 LEU A N 1
ATOM 2903 C CA . LEU A 1 362 ? -24.324 1.030 1.214 1.00 37.03 362 LEU A CA 1
ATOM 2904 C C . LEU A 1 362 ? -24.224 0.324 2.581 1.00 37.03 362 LEU A C 1
ATOM 2906 O O . LEU A 1 362 ? -23.573 -0.746 2.688 1.00 37.03 362 LEU A O 1
#

Secondary structure (DSSP, 8-state):
-PPP--SS--SSSS----HHHHHHHHHT-TTS-HHHHHHHHHHHGGGTT--TTS--EEEEEETTSHHHHHHHHHHHHHHHHHHHHHHHTTPPP--SS-TTT-TTTTTEEEEEETTEE----TT----SSSEEEEEE---BPPPTT--PPPHHHHHHHHHHHHH--S-HHHHHHHHHHHTTT--B-HHHHHHHHHHS-TT-B-TTT--BHHHHHHHHHGGGBS-GGGHHHHHHTS-HHHHHHHHHHH-TTTT--TT--EEEEEEEETTSHHHHHHHHHHHHHHHTTSEEEEEEEETTEE--HHHHHT--SGGGS-SSSEEEEEEEESS----GGGS-TT-HHHHHHHHH-B--S-GGGSPP--

Foldseek 3Di:
DDQPPPQWPPVPPPPADDLVCLLCVLLVPPPDDPVVNVVCCVVCNCVSLADLVQRFFKDKAFLQDPNSLVSVVSLLLLQVQLVVLLVVLLFDQQFFQDCVAQVSGRQKAPWDFQNHDDGNHPPDDSDNGTIIIIGGADLEAEALSHDFDDPVNLVSNLVNLLVPPDDLVSSLSSCLSCLVRGAHALVSLLSVLVSFDLCDADPVLRAGSSLSSCSSRVRRHNPLLCLQVSLVVHDPVNSVVSCNRNPVLSSDALLHAKDKDFFQWLLTPNSLVVLLLQLVCCVVLQKDKPPWDWQRHGDDPVQSNQPNDNVSDDNGTTIIIMIGTPDRDDDLVPDDPPDPSNVNCSRRRNHHNDPVPDDDSD

Radius of gyration: 21.06 Å; Cα contacts (8 Å, |Δi|>4): 566; chains: 1; bounding box: 49×52×60 Å

Nearest PDB structures (foldseek):
  7kzv-assembly1_E  TM=4.757E-01  e=6.548E+00  Homo sapiens

Mean predicted aligned error: 7.21 Å